Protein AF-A0A172XQX4-F1 (afdb_monomer_lite)

Radius of gyration: 22.86 Å; chains: 1; bounding box: 53×26×92 Å

Sequence (221 aa):
MKKFLIIILFFLSQIFHTQKCNCENHPELKKIISCKPQIFKNNAKVFWQYNCNSSWLIFQNKHSKKKLFSLEKDLISLTNRLGYSNIEEYKHSFLVEYRVISGCCQSPEYILHNKNNGNVIKKLGTILYKGQANHKIPFILTLKSLTCIFYTDLNTNKINYFYLKKGMLEKIMLQNNYLSTDNIFDKIEMQNNIIVLYYETFNKKKHRQRKTIKIDLKKIH

pLDDT: mean 86.95, std 14.02, range [40.0, 98.0]

Foldseek 3Di:
DPVVVVVVVVVVPPPPVPAQADEPVCPVLCVVADQDWDADPLRWTWGWGDYQFKIFIWIDDPPDIDTLDMDTNVCSSCVLQAAWHDWADAQFWIKTWHHPDGPDDFATWIWIAGNVYRHTPDGQAGFDDWDDPPDPFTWTWHDPDLFWIWIAGNHVRDIDIDGDDPCPLVQLCVQVVNPDSVPAFPDWDDDPQKIWGWGWDADPVRDIDIDIDIDRNVVVD

Secondary structure (DSSP, 8-state):
--SSHHHHHHHGGG------B--TT-TTHHHH---PPEEPTTS-EEEEEEETTEEEEEEE-SS-EEEEEEEEGGGGGGTTTSEEEEEEE-SSEEEEEEESSTTSSPPPEEEEEETTT--EEEEEEEEEEE--TTSSS-EEEEEEETTEEEEEETTT--EEEEEPPTTHHHHHHHHHT-SSGGGSEEEEEEETTEEEEEEEEE-TT--EEEEEEEEEGGGG-

Organism: NCBI:txid1685010

Structure (mmCIF, N/CA/C/O backbone):
data_AF-A0A172XQX4-F1
#
_entry.id   AF-A0A172XQX4-F1
#
loop_
_atom_site.group_PDB
_atom_site.id
_atom_site.type_symbol
_atom_site.label_atom_id
_atom_site.label_alt_id
_atom_site.label_comp_id
_atom_site.label_asym_id
_atom_site.label_entity_id
_atom_site.label_seq_id
_atom_site.pdbx_PDB_ins_code
_atom_site.Cartn_x
_atom_site.Cartn_y
_atom_site.Cartn_z
_atom_site.occupancy
_atom_site.B_iso_or_equiv
_atom_site.auth_seq_id
_atom_site.auth_comp_id
_atom_site.auth_asym_id
_atom_site.auth_atom_id
_atom_site.pdbx_PDB_model_num
ATOM 1 N N . MET A 1 1 ? 22.727 6.278 -58.126 1.00 48.41 1 MET A N 1
ATOM 2 C CA . MET A 1 1 ? 22.748 6.726 -56.710 1.00 48.41 1 MET A CA 1
ATOM 3 C C . MET A 1 1 ? 21.412 6.528 -55.958 1.00 48.41 1 MET A C 1
ATOM 5 O O . MET A 1 1 ? 21.145 7.251 -55.014 1.00 48.41 1 MET A O 1
ATOM 9 N N . LYS A 1 2 ? 20.575 5.529 -56.304 1.00 49.06 2 LYS A N 1
ATOM 10 C CA . LYS A 1 2 ? 19.308 5.235 -55.583 1.00 49.06 2 LYS A CA 1
ATOM 11 C C . LYS A 1 2 ? 19.353 3.982 -54.694 1.00 49.06 2 LYS A C 1
ATOM 13 O O . LYS A 1 2 ? 18.502 3.825 -53.831 1.00 49.06 2 LYS A O 1
ATOM 18 N N . LYS A 1 3 ? 20.354 3.107 -54.865 1.00 51.16 3 LYS A N 1
ATOM 19 C CA . LYS A 1 3 ? 20.472 1.847 -54.103 1.00 51.16 3 LYS A CA 1
ATOM 20 C C . LYS A 1 3 ? 21.218 1.977 -52.764 1.00 51.16 3 LYS A C 1
ATOM 22 O O . LYS A 1 3 ? 21.086 1.098 -51.927 1.00 51.16 3 LYS A O 1
ATOM 27 N N . PHE A 1 4 ? 21.931 3.082 -52.526 1.00 51.09 4 PHE A N 1
ATOM 28 C CA . PHE A 1 4 ? 22.665 3.309 -51.270 1.00 51.09 4 PHE A CA 1
ATOM 29 C C . PHE A 1 4 ? 21.802 3.879 -50.130 1.00 51.09 4 PHE A C 1
ATOM 31 O O . PHE A 1 4 ? 22.177 3.768 -48.968 1.00 51.09 4 PHE A O 1
ATOM 38 N N . LEU A 1 5 ? 20.623 4.436 -50.435 1.00 50.09 5 LEU A N 1
ATOM 39 C CA . LEU A 1 5 ? 19.751 5.053 -49.426 1.00 50.09 5 LEU A CA 1
ATOM 40 C C . LEU A 1 5 ? 18.903 4.033 -48.640 1.00 50.09 5 LEU A C 1
ATOM 42 O O . LEU A 1 5 ? 18.439 4.331 -47.545 1.00 50.09 5 LEU A O 1
ATOM 46 N N . ILE A 1 6 ? 18.728 2.818 -49.170 1.00 53.03 6 ILE A N 1
ATOM 47 C CA . ILE A 1 6 ? 17.891 1.774 -48.550 1.00 53.03 6 ILE A CA 1
ATOM 48 C C . ILE A 1 6 ? 18.653 1.023 -47.442 1.00 53.03 6 ILE A C 1
ATOM 50 O O . ILE A 1 6 ? 18.046 0.555 -46.483 1.00 53.03 6 ILE A O 1
ATOM 54 N N . ILE A 1 7 ? 19.988 0.973 -47.510 1.00 51.78 7 ILE A N 1
ATOM 55 C CA . ILE A 1 7 ? 20.818 0.255 -46.527 1.00 51.78 7 ILE A CA 1
ATOM 56 C C . ILE A 1 7 ? 20.967 1.061 -45.223 1.00 51.78 7 ILE A C 1
ATOM 58 O O . ILE A 1 7 ? 20.992 0.485 -44.138 1.00 51.78 7 ILE A O 1
ATOM 62 N N . ILE A 1 8 ? 20.966 2.396 -45.300 1.00 52.28 8 ILE A N 1
ATOM 63 C CA . ILE A 1 8 ? 21.072 3.269 -44.116 1.00 52.28 8 ILE A CA 1
ATOM 64 C C . ILE A 1 8 ? 19.761 3.286 -43.308 1.00 52.28 8 ILE A C 1
ATOM 66 O O . ILE A 1 8 ? 19.797 3.376 -42.082 1.00 52.28 8 ILE A O 1
ATOM 70 N N . LEU A 1 9 ? 18.601 3.103 -43.953 1.00 48.00 9 LEU A N 1
ATOM 71 C CA . LEU A 1 9 ? 17.314 3.043 -43.247 1.00 48.00 9 LEU A CA 1
ATOM 72 C C . LEU A 1 9 ? 17.106 1.738 -42.455 1.00 48.00 9 LEU A C 1
ATOM 74 O O . LEU A 1 9 ? 16.332 1.727 -41.500 1.00 48.00 9 LEU A O 1
ATOM 78 N N . PHE A 1 10 ? 17.808 0.652 -42.801 1.00 45.34 10 PHE A N 1
ATOM 79 C CA . PHE A 1 10 ? 17.686 -0.623 -42.082 1.00 45.34 10 PHE A CA 1
ATOM 80 C C . PHE A 1 10 ? 18.425 -0.631 -40.734 1.00 45.34 10 PHE A C 1
ATOM 82 O O . PHE A 1 10 ? 17.973 -1.294 -39.800 1.00 45.34 10 PHE A O 1
ATOM 89 N N . PHE A 1 11 ? 19.485 0.171 -40.577 1.00 45.31 11 PHE A N 1
ATOM 90 C CA . PHE A 1 11 ? 20.231 0.275 -39.313 1.00 45.31 11 PHE A CA 1
ATOM 91 C C . PHE A 1 11 ? 19.574 1.182 -38.261 1.00 45.31 11 PHE A C 1
ATOM 93 O O . PHE A 1 11 ? 19.865 1.058 -37.074 1.00 45.31 11 PHE A O 1
ATOM 100 N N . LEU A 1 12 ? 18.633 2.045 -38.655 1.00 43.84 12 LEU A N 1
ATOM 101 C CA . LEU A 1 12 ? 17.889 2.911 -37.728 1.00 43.84 12 LEU A CA 1
ATOM 102 C C . LEU A 1 12 ? 16.690 2.214 -37.056 1.00 43.84 12 LEU A C 1
ATOM 104 O O . LEU A 1 12 ? 16.044 2.801 -36.190 1.00 43.84 12 LEU A O 1
ATOM 108 N N . SER A 1 13 ? 16.405 0.954 -37.400 1.00 40.00 13 SER A N 1
ATOM 109 C CA . SER A 1 13 ? 15.238 0.216 -36.892 1.00 40.00 13 SER A CA 1
ATOM 110 C C . SER A 1 13 ? 15.455 -0.528 -35.564 1.00 40.00 13 SER A C 1
ATOM 112 O O . SER A 1 13 ? 14.521 -1.149 -35.059 1.00 40.00 13 SER A O 1
ATOM 114 N N . GLN A 1 14 ? 16.642 -0.447 -34.946 1.00 42.78 14 GLN A N 1
ATOM 115 C CA . GLN A 1 14 ? 16.944 -1.174 -33.703 1.00 42.78 14 GLN A CA 1
ATOM 116 C C . GLN A 1 14 ? 17.411 -0.305 -32.532 1.00 42.78 14 GLN A C 1
ATOM 118 O O . GLN A 1 14 ? 18.176 -0.765 -31.687 1.00 42.78 14 GLN A O 1
ATOM 123 N N . ILE A 1 15 ? 16.834 0.886 -32.345 1.00 42.31 15 ILE A N 1
ATOM 124 C CA . ILE A 1 15 ? 16.733 1.425 -30.975 1.00 42.31 15 ILE A CA 1
ATOM 125 C C . ILE A 1 15 ? 15.578 0.702 -30.267 1.00 42.31 15 ILE A C 1
ATOM 127 O O . ILE A 1 15 ? 14.613 1.294 -29.783 1.00 42.31 15 ILE A O 1
ATOM 131 N N . PHE A 1 16 ? 15.683 -0.626 -30.178 1.00 42.72 16 PHE A N 1
ATOM 132 C CA . PHE A 1 16 ? 15.122 -1.308 -29.032 1.00 42.72 16 PHE A CA 1
ATOM 133 C C . PHE A 1 16 ? 15.895 -0.741 -27.849 1.00 42.72 16 PHE A C 1
ATOM 135 O O . PHE A 1 16 ? 17.084 -0.998 -27.684 1.00 42.72 16 PHE A O 1
ATOM 142 N N . HIS A 1 17 ? 15.247 0.109 -27.055 1.00 48.00 17 HIS A N 1
ATOM 143 C CA . HIS A 1 17 ? 15.746 0.451 -25.732 1.00 48.00 17 HIS A CA 1
ATOM 144 C C . HIS A 1 17 ? 15.771 -0.834 -24.902 1.00 48.00 17 HIS A C 1
ATOM 146 O O . HIS A 1 17 ? 14.839 -1.126 -24.149 1.00 48.00 17 HIS A O 1
ATOM 152 N N . THR A 1 18 ? 16.830 -1.624 -25.079 1.00 58.53 18 THR A N 1
ATOM 153 C CA . THR A 1 18 ? 17.091 -2.820 -24.298 1.00 58.53 18 THR A CA 1
ATOM 154 C C . THR A 1 18 ? 17.164 -2.376 -22.856 1.00 58.53 18 THR A C 1
ATOM 156 O O . THR A 1 18 ? 17.880 -1.439 -22.485 1.00 58.53 18 THR A O 1
ATOM 159 N N . GLN A 1 19 ? 16.319 -2.983 -22.041 1.00 68.88 19 GLN A N 1
ATOM 160 C CA . GLN A 1 19 ? 16.263 -2.648 -20.639 1.00 68.88 19 GLN A CA 1
ATOM 161 C C . GLN A 1 19 ? 17.595 -3.041 -20.001 1.00 68.88 19 GLN A C 1
ATOM 163 O O . GLN A 1 19 ? 18.078 -4.147 -20.230 1.00 68.88 19 GLN A O 1
ATOM 168 N N . LYS A 1 20 ? 18.215 -2.128 -19.242 1.00 81.19 20 LYS A N 1
ATOM 169 C CA . LYS A 1 20 ? 19.456 -2.433 -18.521 1.00 81.19 20 LYS A CA 1
ATOM 170 C C . LYS A 1 20 ? 19.108 -3.430 -17.416 1.00 81.19 20 LYS A C 1
ATOM 172 O O . LYS A 1 20 ? 18.482 -3.049 -16.432 1.00 81.19 20 LYS A O 1
ATOM 177 N N . CYS A 1 21 ? 19.419 -4.696 -17.666 1.00 88.69 21 CYS A N 1
ATOM 178 C CA . CYS A 1 21 ? 18.977 -5.842 -16.879 1.00 88.69 21 CYS A CA 1
ATOM 179 C C . CYS A 1 21 ? 20.069 -6.899 -16.831 1.00 88.69 21 CYS A C 1
ATOM 181 O O . CYS A 1 21 ? 19.939 -7.983 -17.401 1.00 88.69 21 CYS A O 1
ATOM 183 N N . ASN A 1 22 ? 21.192 -6.547 -16.215 1.00 86.69 22 ASN A N 1
ATOM 184 C CA . ASN A 1 22 ? 22.288 -7.484 -16.044 1.00 86.69 22 ASN A CA 1
ATOM 185 C C . ASN A 1 22 ? 23.211 -7.033 -14.913 1.00 86.69 22 ASN A C 1
ATOM 187 O O . ASN A 1 22 ? 23.506 -5.848 -14.767 1.00 86.69 22 ASN A O 1
ATOM 191 N N . CYS A 1 23 ? 23.711 -8.003 -14.164 1.00 86.06 23 CYS A N 1
ATOM 192 C CA . CYS A 1 23 ? 24.928 -7.871 -13.385 1.00 86.06 23 CYS A CA 1
ATOM 193 C C . CYS A 1 23 ? 25.631 -9.224 -13.456 1.00 86.06 23 CYS A C 1
ATOM 195 O O . CYS A 1 23 ? 25.112 -10.214 -12.945 1.00 86.06 23 CYS A O 1
ATOM 197 N N . GLU A 1 24 ? 26.763 -9.278 -14.151 1.00 86.88 24 GLU A N 1
ATOM 198 C CA . GLU A 1 24 ? 27.473 -10.536 -14.420 1.00 86.88 24 GLU A CA 1
ATOM 199 C C . GLU A 1 24 ? 28.017 -11.161 -13.137 1.00 86.88 24 GLU A C 1
ATOM 201 O O . GLU A 1 24 ? 27.918 -12.370 -12.958 1.00 86.88 24 GLU A O 1
ATOM 206 N N . ASN A 1 25 ? 28.461 -10.319 -12.203 1.00 86.50 25 ASN A N 1
ATOM 207 C CA . ASN A 1 25 ? 28.968 -10.738 -10.897 1.00 86.50 25 ASN A CA 1
ATOM 208 C C . ASN A 1 25 ? 27.875 -11.284 -9.958 1.00 86.50 25 ASN A C 1
ATOM 210 O O . ASN A 1 25 ? 28.206 -11.864 -8.931 1.00 86.50 25 ASN A O 1
ATOM 214 N N . HIS A 1 26 ? 26.592 -11.089 -10.291 1.00 85.69 26 HIS A N 1
ATOM 215 C CA . HIS A 1 26 ? 25.443 -11.452 -9.453 1.00 85.69 26 HIS A CA 1
ATOM 216 C C . HIS A 1 26 ? 24.335 -12.144 -10.276 1.00 85.69 26 HIS A C 1
ATOM 218 O O . HIS A 1 26 ? 23.239 -11.590 -10.468 1.00 85.69 26 HIS A O 1
ATOM 224 N N . PRO A 1 27 ? 24.596 -13.349 -10.822 1.00 87.25 27 PRO A N 1
ATOM 225 C CA . PRO A 1 27 ? 23.653 -14.066 -11.682 1.00 87.25 27 PRO A CA 1
ATOM 226 C C . PRO A 1 27 ? 22.340 -14.440 -10.973 1.00 87.25 27 PRO A C 1
ATOM 228 O O . PRO A 1 27 ? 21.302 -14.571 -11.626 1.00 87.25 27 PRO A O 1
ATOM 231 N N . GLU A 1 28 ? 22.346 -14.569 -9.646 1.00 89.06 28 GLU A N 1
ATOM 232 C CA . GLU A 1 28 ? 21.177 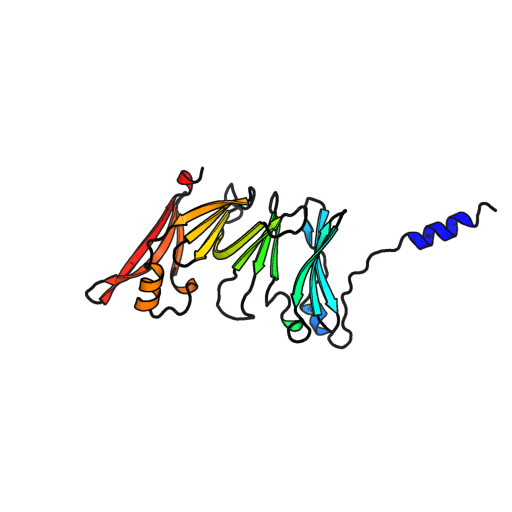-14.829 -8.804 1.00 89.06 28 GLU A CA 1
ATOM 233 C C . GLU A 1 28 ? 20.096 -13.749 -8.924 1.00 89.06 28 GLU A C 1
ATOM 235 O O . GLU A 1 28 ? 18.907 -14.062 -8.832 1.00 89.06 28 GLU A O 1
ATOM 240 N N . LEU A 1 29 ? 20.474 -12.499 -9.225 1.00 90.88 29 LEU A N 1
ATOM 241 C CA . LEU A 1 29 ? 19.519 -11.400 -9.386 1.00 90.88 29 LEU A CA 1
ATOM 242 C C . LEU A 1 29 ? 18.540 -11.648 -10.535 1.00 90.88 29 LEU A C 1
ATOM 244 O O . LEU A 1 29 ? 17.392 -11.222 -10.444 1.00 90.88 29 LEU A O 1
ATOM 248 N N . LYS A 1 30 ? 18.935 -12.406 -11.569 1.00 89.50 30 LYS A N 1
ATOM 249 C CA . LYS A 1 30 ? 18.042 -12.788 -12.681 1.00 89.50 30 LYS A CA 1
ATOM 250 C C . LYS A 1 30 ? 16.850 -13.628 -12.214 1.00 89.50 30 LYS A C 1
ATOM 252 O O . LYS A 1 30 ? 15.798 -13.592 -12.843 1.00 89.50 30 LYS A O 1
ATOM 257 N N . LYS A 1 31 ? 17.005 -14.380 -11.117 1.00 87.31 31 LYS A N 1
ATOM 258 C CA . LYS A 1 31 ? 15.935 -15.206 -10.535 1.00 87.31 31 LYS A CA 1
ATOM 259 C C . LYS A 1 31 ? 14.975 -14.386 -9.665 1.00 87.31 31 LYS A C 1
ATOM 261 O O . LYS A 1 31 ? 13.835 -14.793 -9.478 1.00 87.31 31 LYS A O 1
ATOM 266 N N . ILE A 1 32 ? 15.431 -13.246 -9.142 1.00 88.25 32 ILE A N 1
ATOM 267 C CA . ILE A 1 32 ? 14.685 -12.393 -8.200 1.00 88.25 32 ILE A CA 1
ATOM 268 C C . ILE A 1 32 ? 13.998 -11.228 -8.931 1.00 88.25 32 ILE A C 1
ATOM 270 O O . ILE A 1 32 ? 12.868 -10.849 -8.611 1.00 88.25 32 ILE A O 1
ATOM 274 N N . ILE A 1 33 ? 14.680 -10.651 -9.923 1.00 90.94 33 ILE A N 1
ATOM 275 C CA . ILE A 1 33 ? 14.273 -9.430 -10.618 1.00 90.94 33 ILE A CA 1
ATOM 276 C C . ILE A 1 33 ? 13.877 -9.769 -12.049 1.00 90.94 33 ILE A C 1
ATOM 278 O O . ILE A 1 33 ? 14.705 -9.833 -12.958 1.00 90.94 33 ILE A O 1
ATOM 282 N N . SER A 1 34 ? 12.574 -9.936 -12.265 1.00 89.81 34 SER A N 1
ATOM 283 C CA . SER A 1 34 ? 12.037 -10.020 -13.618 1.00 89.81 34 SER A CA 1
ATOM 284 C C . SER A 1 34 ? 12.036 -8.641 -14.272 1.00 89.81 34 SER A C 1
ATOM 286 O O . SER A 1 34 ? 11.307 -7.740 -13.858 1.00 89.81 34 SER A O 1
ATOM 288 N N . CYS A 1 35 ? 12.809 -8.500 -15.344 1.00 90.19 35 CYS A N 1
ATOM 289 C CA . CYS A 1 35 ? 12.740 -7.339 -16.227 1.00 90.19 35 CYS A CA 1
ATOM 290 C C . CYS A 1 35 ? 11.605 -7.422 -17.253 1.00 90.19 35 CYS A C 1
ATOM 292 O O . CYS A 1 35 ? 11.472 -6.558 -18.114 1.00 90.19 35 CYS A O 1
ATOM 294 N N . LYS A 1 36 ? 10.771 -8.467 -17.210 1.00 92.19 36 LYS A N 1
ATOM 295 C CA . LYS A 1 36 ? 9.652 -8.575 -18.143 1.00 92.19 36 LYS A CA 1
ATOM 296 C C . LYS A 1 36 ? 8.641 -7.460 -17.854 1.00 92.19 36 LYS A C 1
ATOM 298 O O . LYS A 1 36 ? 8.168 -7.360 -16.722 1.00 92.19 36 LYS A O 1
ATOM 303 N N . PRO A 1 37 ? 8.246 -6.661 -18.858 1.00 94.56 37 PRO A N 1
ATOM 304 C CA . PRO A 1 37 ? 7.248 -5.633 -18.633 1.00 94.56 37 PRO A CA 1
ATOM 305 C C . PRO A 1 37 ? 5.862 -6.194 -18.392 1.00 94.56 37 PRO A C 1
ATOM 307 O O . PRO A 1 37 ? 5.367 -7.004 -19.175 1.00 94.56 37 PRO A O 1
ATOM 310 N N . GLN A 1 38 ? 5.211 -5.674 -17.358 1.00 95.56 38 GLN A N 1
ATOM 311 C CA . GLN A 1 38 ? 3.767 -5.726 -17.234 1.00 95.56 38 GLN A CA 1
ATOM 312 C C . GLN A 1 38 ? 3.186 -4.619 -18.112 1.00 95.56 38 GLN A C 1
ATOM 314 O O . GLN A 1 38 ? 3.478 -3.438 -17.915 1.00 95.56 38 GLN A O 1
ATOM 319 N N . ILE A 1 39 ? 2.411 -5.011 -19.120 1.00 96.94 39 ILE A N 1
ATOM 320 C CA . ILE A 1 39 ? 1.788 -4.097 -20.078 1.00 96.94 39 ILE A CA 1
ATOM 321 C C . ILE A 1 39 ? 0.331 -3.907 -19.666 1.00 96.94 39 ILE A C 1
ATOM 323 O O . ILE A 1 39 ? -0.412 -4.876 -19.547 1.00 96.94 39 ILE A O 1
ATOM 327 N N . PHE A 1 40 ? -0.059 -2.658 -19.449 1.00 97.25 40 PHE A N 1
ATOM 328 C CA . PHE A 1 40 ? -1.423 -2.273 -19.115 1.00 97.25 40 PHE A CA 1
ATOM 329 C C . PHE A 1 40 ? -2.304 -2.141 -20.361 1.00 97.25 40 PHE A C 1
ATOM 331 O O . PHE A 1 40 ? -1.805 -1.954 -21.473 1.00 97.25 40 PHE A O 1
ATOM 338 N N . LYS A 1 41 ? -3.631 -2.131 -20.180 1.00 96.50 41 LYS A N 1
ATOM 339 C CA . LYS A 1 41 ? -4.613 -1.976 -21.274 1.00 96.50 41 LYS A CA 1
ATOM 340 C C . LYS A 1 41 ? -4.436 -0.692 -22.091 1.00 96.50 41 LYS A C 1
ATOM 342 O O . LYS A 1 41 ? -4.782 -0.662 -23.265 1.00 96.50 41 LYS A O 1
ATOM 347 N N . ASN A 1 42 ? -3.891 0.374 -21.498 1.00 95.50 42 ASN A N 1
ATOM 348 C CA . ASN A 1 42 ? -3.577 1.627 -22.203 1.00 95.50 42 ASN A CA 1
ATOM 349 C C . ASN A 1 42 ? -2.182 1.623 -22.868 1.00 95.50 42 ASN A C 1
ATOM 351 O O . ASN A 1 42 ? -1.694 2.678 -23.270 1.00 95.50 42 ASN A O 1
ATOM 355 N N . ASN A 1 43 ? -1.530 0.460 -22.974 1.00 96.94 43 ASN A N 1
ATOM 356 C CA . ASN A 1 43 ? -0.167 0.258 -23.478 1.00 96.94 43 ASN A CA 1
ATOM 357 C C . ASN A 1 43 ? 0.949 0.920 -22.655 1.00 96.94 43 ASN A C 1
ATOM 359 O O . ASN A 1 43 ? 2.115 0.867 -23.060 1.00 96.94 43 ASN A O 1
ATOM 363 N N . ALA A 1 44 ? 0.630 1.522 -21.505 1.00 97.50 44 ALA A N 1
ATOM 364 C CA . ALA A 1 44 ? 1.656 1.865 -20.534 1.00 97.50 44 ALA A CA 1
ATOM 365 C C . ALA A 1 44 ? 2.277 0.578 -19.972 1.00 97.50 44 ALA A C 1
ATOM 367 O O . ALA A 1 44 ? 1.662 -0.488 -19.972 1.00 97.50 44 ALA A O 1
ATOM 368 N N . LYS A 1 45 ? 3.525 0.668 -19.530 1.00 97.06 45 LYS A N 1
ATOM 369 C CA . LYS A 1 45 ? 4.315 -0.468 -19.071 1.00 97.06 45 LYS A CA 1
ATOM 370 C C . LYS A 1 45 ? 4.924 -0.150 -17.725 1.00 97.06 45 LYS A C 1
ATOM 372 O O . LYS A 1 45 ? 5.409 0.964 -17.519 1.00 97.06 45 LYS A O 1
ATOM 377 N N . VAL A 1 46 ? 4.955 -1.149 -16.855 1.00 97.31 46 VAL A N 1
ATOM 378 C CA . VAL A 1 46 ? 5.744 -1.106 -15.630 1.00 97.31 46 VAL A CA 1
ATOM 379 C C . VAL A 1 46 ? 6.705 -2.284 -15.609 1.00 97.31 46 VAL A C 1
ATOM 381 O O . VAL A 1 46 ? 6.322 -3.409 -15.926 1.00 97.31 46 VAL A O 1
ATOM 384 N N . PHE A 1 47 ? 7.975 -2.017 -15.322 1.00 95.81 47 PHE A N 1
ATOM 385 C CA . PHE A 1 47 ? 9.024 -3.034 -15.333 1.00 95.81 47 PHE A CA 1
ATOM 386 C C . PHE A 1 47 ? 10.192 -2.648 -14.440 1.00 95.81 47 PHE A C 1
ATOM 388 O O . PHE A 1 47 ? 10.497 -1.466 -14.265 1.00 95.81 47 PHE A O 1
ATOM 395 N N . TRP A 1 48 ? 10.861 -3.662 -13.907 1.00 95.44 48 TRP A N 1
ATOM 396 C CA . TRP A 1 48 ? 12.128 -3.486 -13.219 1.00 95.44 48 TRP A CA 1
ATOM 397 C C . TRP A 1 48 ? 13.288 -3.393 -14.205 1.00 95.44 48 TRP A C 1
ATOM 399 O O . TRP A 1 48 ? 13.274 -3.983 -15.282 1.00 95.44 48 TRP A O 1
ATOM 409 N N . GLN A 1 49 ? 14.308 -2.651 -13.802 1.00 95.00 49 GLN A N 1
ATOM 410 C CA . GLN A 1 49 ? 15.642 -2.646 -14.384 1.00 95.00 49 GLN A CA 1
ATOM 411 C C . GLN A 1 49 ? 16.660 -2.772 -13.260 1.00 95.00 49 GLN A C 1
ATOM 413 O O . GLN A 1 49 ? 16.358 -2.423 -12.116 1.00 95.00 49 GLN A O 1
ATOM 418 N N . TYR A 1 50 ? 17.856 -3.260 -13.575 1.00 94.69 50 TYR A N 1
ATOM 419 C CA . TYR A 1 50 ? 18.926 -3.352 -12.593 1.00 94.69 50 TYR A CA 1
ATOM 420 C C . TYR A 1 50 ? 20.318 -3.425 -13.229 1.00 94.69 50 TYR A C 1
ATOM 422 O O . TYR A 1 50 ? 20.499 -3.862 -14.370 1.00 94.69 50 TYR A O 1
ATOM 430 N N . ASN A 1 51 ? 21.306 -2.998 -12.449 1.00 93.50 51 ASN A N 1
ATOM 431 C CA . ASN A 1 51 ? 22.734 -3.185 -12.694 1.00 93.50 51 ASN A CA 1
ATOM 432 C C . ASN A 1 51 ? 23.412 -3.686 -11.406 1.00 93.50 51 ASN A C 1
ATOM 434 O O . ASN A 1 51 ? 22.728 -4.044 -10.455 1.00 93.50 51 ASN A O 1
ATOM 438 N N . CYS A 1 52 ? 24.744 -3.694 -11.336 1.00 90.75 52 CYS A N 1
ATOM 439 C CA . CYS A 1 52 ? 25.453 -4.151 -10.133 1.00 90.75 52 CYS A CA 1
ATOM 440 C C . CYS A 1 52 ? 25.354 -3.213 -8.916 1.00 90.75 52 CYS A C 1
ATOM 442 O O . CYS A 1 52 ? 25.806 -3.578 -7.837 1.00 90.75 52 CYS A O 1
ATOM 444 N N . ASN A 1 53 ? 24.780 -2.016 -9.076 1.00 91.94 53 ASN A N 1
ATOM 445 C CA . ASN A 1 53 ? 24.732 -0.996 -8.028 1.00 91.94 53 ASN A CA 1
ATOM 446 C C . ASN A 1 53 ? 23.312 -0.666 -7.566 1.00 91.94 53 ASN A C 1
ATOM 448 O O . ASN A 1 53 ? 23.157 0.036 -6.576 1.00 91.94 53 ASN A O 1
ATOM 452 N N . SER A 1 54 ? 22.275 -1.066 -8.300 1.00 94.50 54 SER A N 1
ATOM 453 C CA . SER A 1 54 ? 20.894 -0.729 -7.953 1.00 94.50 54 SER A CA 1
ATOM 454 C C . SER A 1 54 ? 19.887 -1.497 -8.798 1.00 94.50 54 SER A C 1
ATOM 456 O O . SER A 1 54 ? 20.185 -1.934 -9.915 1.00 94.50 54 SER A O 1
ATOM 458 N N . SER A 1 55 ? 18.664 -1.576 -8.287 1.00 95.81 55 SER A N 1
ATOM 459 C CA . SER A 1 55 ? 17.468 -1.897 -9.058 1.00 95.81 55 SER A CA 1
ATOM 460 C C . SER A 1 55 ? 16.489 -0.732 -9.010 1.00 95.81 55 SER A C 1
ATOM 462 O O . SER A 1 55 ? 16.450 0.046 -8.054 1.00 95.81 55 SER A O 1
ATOM 464 N N . TRP A 1 56 ? 15.684 -0.569 -10.054 1.00 96.50 56 TRP A N 1
ATOM 465 C CA . TRP A 1 56 ? 14.667 0.473 -10.089 1.00 96.50 56 TRP A CA 1
ATOM 466 C C . TRP A 1 56 ? 13.447 0.079 -10.912 1.00 96.50 56 TRP A C 1
ATOM 468 O O . TRP A 1 56 ? 13.548 -0.560 -11.959 1.00 96.50 56 TRP A O 1
ATOM 478 N N . LEU A 1 57 ? 12.279 0.487 -10.422 1.00 97.25 57 LEU A N 1
ATOM 479 C CA . LEU A 1 57 ? 10.994 0.263 -11.064 1.00 97.25 57 LEU A CA 1
ATOM 480 C C . LEU A 1 57 ? 10.679 1.448 -11.972 1.00 97.25 57 LEU A C 1
ATOM 482 O O . LEU A 1 57 ? 10.703 2.603 -11.537 1.00 97.25 57 LEU A O 1
ATOM 486 N N . ILE A 1 58 ? 10.358 1.168 -13.229 1.00 97.19 58 ILE A N 1
ATOM 487 C CA . ILE A 1 58 ? 10.040 2.175 -14.237 1.00 97.19 58 ILE A CA 1
ATOM 488 C C . ILE A 1 58 ? 8.580 2.078 -14.641 1.00 97.19 58 ILE A C 1
ATOM 490 O O . ILE A 1 58 ? 8.109 1.003 -14.988 1.00 97.19 58 ILE A O 1
ATOM 494 N N . PHE A 1 59 ? 7.912 3.227 -14.697 1.00 98.00 59 PHE A N 1
ATOM 495 C CA . PHE A 1 59 ? 6.712 3.440 -15.495 1.00 98.00 59 PHE A CA 1
ATOM 496 C C . PHE A 1 59 ? 7.095 4.043 -16.847 1.00 98.00 59 PHE A C 1
ATOM 498 O O . PHE A 1 59 ? 7.889 4.982 -16.912 1.00 98.00 59 PHE A O 1
ATOM 505 N N . GLN A 1 60 ? 6.512 3.544 -17.929 1.00 97.00 60 GLN A N 1
ATOM 506 C CA . GLN A 1 60 ? 6.724 4.084 -19.264 1.00 97.00 60 GLN A CA 1
ATOM 507 C C . GLN A 1 60 ? 5.425 4.081 -20.062 1.00 97.00 60 GLN A C 1
ATOM 509 O O . GLN A 1 60 ? 4.726 3.076 -20.124 1.00 97.00 60 GLN A O 1
ATOM 514 N N . ASN A 1 61 ? 5.131 5.187 -20.733 1.00 95.94 61 ASN A N 1
ATOM 515 C CA . ASN A 1 61 ? 4.089 5.277 -21.752 1.00 95.94 61 ASN A CA 1
ATOM 516 C C . ASN A 1 61 ? 4.703 5.814 -23.063 1.00 95.94 61 ASN A C 1
ATOM 518 O O . ASN A 1 61 ? 5.925 5.874 -23.205 1.00 95.94 61 ASN A O 1
ATOM 522 N N . LYS A 1 62 ? 3.865 6.204 -24.031 1.00 93.38 62 LYS A N 1
ATOM 523 C CA . LYS A 1 62 ? 4.328 6.764 -25.313 1.00 93.38 62 LYS A CA 1
ATOM 524 C C . LYS A 1 62 ? 5.063 8.108 -25.184 1.00 93.38 62 LYS A C 1
ATOM 526 O O . LYS A 1 62 ? 5.869 8.426 -26.045 1.00 93.38 62 LYS A O 1
ATOM 531 N N . HIS A 1 63 ? 4.783 8.884 -24.139 1.00 92.75 63 HIS A N 1
ATOM 532 C CA . HIS A 1 63 ? 5.240 10.272 -23.994 1.00 92.75 63 HIS A CA 1
ATOM 533 C C . HIS A 1 63 ? 6.314 10.459 -22.917 1.00 92.75 63 HIS A C 1
ATOM 535 O O . HIS A 1 63 ? 6.985 11.482 -22.880 1.00 92.75 63 HIS A O 1
ATOM 541 N N . SER A 1 64 ? 6.445 9.511 -21.993 1.00 92.12 64 SER A N 1
ATOM 542 C CA . SER A 1 64 ? 7.211 9.683 -20.766 1.00 92.12 64 SER A CA 1
ATOM 543 C C . SER A 1 64 ? 7.722 8.355 -20.224 1.00 92.12 64 SER A C 1
ATOM 545 O O . SER A 1 64 ? 7.095 7.300 -20.367 1.00 92.12 64 SER A O 1
ATOM 547 N N . LYS A 1 65 ? 8.868 8.435 -19.553 1.00 95.06 65 LYS A N 1
ATOM 548 C CA . LYS A 1 65 ? 9.487 7.353 -18.797 1.00 95.06 65 LYS A CA 1
ATOM 549 C C . LYS A 1 65 ? 9.869 7.900 -17.427 1.00 95.06 65 LYS A C 1
ATOM 551 O O . LYS A 1 65 ? 10.532 8.929 -17.341 1.00 95.06 65 LYS A O 1
ATOM 556 N N . LYS A 1 66 ? 9.440 7.231 -16.361 1.00 95.62 66 LYS A N 1
ATOM 557 C CA . LYS A 1 66 ? 9.582 7.703 -14.984 1.00 95.62 66 LYS A CA 1
ATOM 558 C C . LYS A 1 66 ? 10.059 6.583 -14.073 1.00 95.62 66 LYS A C 1
ATOM 560 O O . LYS A 1 66 ? 9.495 5.493 -14.083 1.00 95.62 66 LYS A O 1
ATOM 565 N N . LYS A 1 67 ? 11.055 6.873 -13.236 1.00 96.88 67 LYS A N 1
ATOM 566 C CA . LYS A 1 67 ? 11.436 6.007 -12.117 1.00 96.88 67 LYS A CA 1
ATOM 567 C C . LYS A 1 67 ? 10.400 6.154 -10.999 1.00 96.88 67 LYS A C 1
ATOM 569 O O . LYS A 1 67 ? 10.204 7.255 -10.493 1.00 96.88 67 LYS A O 1
ATOM 574 N N . LEU A 1 68 ? 9.726 5.064 -10.647 1.00 96.81 68 LEU A N 1
ATOM 575 C CA . LEU A 1 68 ? 8.754 5.028 -9.552 1.00 96.81 68 LEU A CA 1
ATOM 576 C C . LEU A 1 68 ? 9.427 4.765 -8.206 1.00 96.81 68 LEU A C 1
ATOM 578 O O . LEU A 1 68 ? 9.036 5.344 -7.198 1.00 96.81 68 LEU A O 1
ATOM 582 N N . PHE A 1 69 ? 10.430 3.889 -8.203 1.00 96.56 69 PHE A N 1
ATOM 583 C CA . PHE A 1 69 ? 11.097 3.414 -6.998 1.00 96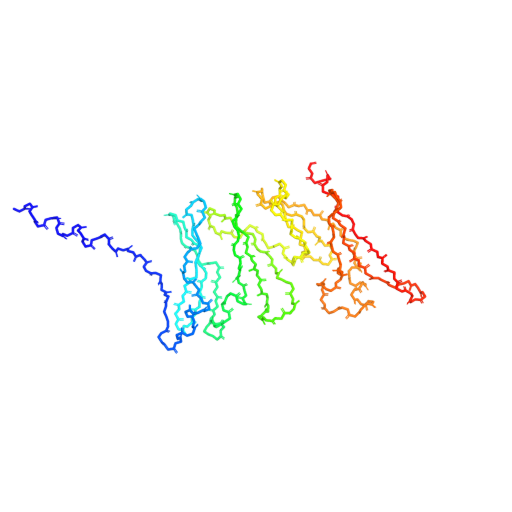.56 69 PHE A CA 1
ATOM 584 C C . PHE A 1 69 ? 12.495 2.882 -7.336 1.00 96.56 69 PHE A C 1
ATOM 586 O O . PHE A 1 69 ? 12.750 2.520 -8.486 1.00 96.56 69 PHE A O 1
ATOM 593 N N . SER A 1 70 ? 13.399 2.838 -6.358 1.00 96.31 70 SER A N 1
ATOM 594 C CA . SER A 1 70 ? 14.719 2.219 -6.506 1.00 96.31 70 SER A CA 1
ATOM 595 C C . SER A 1 70 ? 15.249 1.667 -5.193 1.00 96.31 70 SER A C 1
ATOM 597 O O . SER A 1 70 ? 14.987 2.245 -4.143 1.00 96.31 70 SER A O 1
ATOM 599 N N . LEU A 1 71 ? 16.033 0.595 -5.290 1.00 95.50 71 LEU A N 1
ATOM 600 C CA . LEU A 1 71 ? 16.864 0.059 -4.220 1.00 95.50 71 LEU A CA 1
ATOM 601 C C . LEU A 1 71 ? 18.330 0.201 -4.617 1.00 95.50 71 LEU A C 1
ATOM 603 O O . LEU A 1 71 ? 18.699 -0.037 -5.769 1.00 95.50 71 LEU A O 1
ATOM 607 N N . GLU A 1 72 ? 19.149 0.605 -3.657 1.00 94.56 72 GLU A N 1
ATOM 608 C CA . GLU A 1 72 ? 20.591 0.757 -3.831 1.00 94.56 72 GLU A CA 1
ATOM 609 C C . GLU A 1 72 ? 21.316 -0.590 -3.719 1.00 94.56 72 GLU A C 1
ATOM 611 O O . GLU A 1 72 ? 20.693 -1.638 -3.528 1.00 94.56 72 GLU A O 1
ATOM 616 N N . LYS A 1 73 ? 22.641 -0.556 -3.868 1.00 91.69 73 LYS A N 1
ATOM 617 C CA . LYS A 1 73 ? 23.507 -1.727 -4.033 1.00 91.69 73 LYS A CA 1
ATOM 618 C C . LYS A 1 73 ? 23.287 -2.771 -2.946 1.00 91.69 73 LYS A C 1
ATOM 620 O O . LYS A 1 73 ? 23.066 -3.935 -3.260 1.00 91.69 73 LYS A O 1
ATOM 625 N N . ASP A 1 74 ? 23.255 -2.335 -1.695 1.00 92.19 74 ASP A N 1
ATOM 626 C CA . ASP A 1 74 ? 23.178 -3.234 -0.541 1.00 92.19 74 ASP A CA 1
ATOM 627 C C . ASP A 1 74 ? 21.782 -3.855 -0.363 1.00 92.19 74 ASP A C 1
ATOM 629 O O . ASP A 1 74 ? 21.609 -4.829 0.365 1.00 92.19 74 ASP A O 1
ATOM 633 N N . LEU A 1 75 ? 20.773 -3.320 -1.060 1.00 93.50 75 LEU A N 1
ATOM 634 C CA . LEU A 1 75 ? 19.377 -3.752 -0.978 1.00 93.50 75 LEU A CA 1
ATOM 635 C C . LEU A 1 75 ? 18.867 -4.373 -2.282 1.00 93.50 75 LEU A C 1
ATOM 637 O O . LEU A 1 75 ? 17.712 -4.792 -2.352 1.00 93.50 75 LEU A O 1
ATOM 641 N N . ILE A 1 76 ? 19.697 -4.460 -3.323 1.00 93.31 76 ILE A N 1
ATOM 642 C CA . ILE A 1 76 ? 19.278 -4.922 -4.649 1.00 93.31 76 ILE A CA 1
ATOM 643 C C . ILE A 1 76 ? 18.711 -6.348 -4.623 1.00 93.31 76 ILE A C 1
ATOM 645 O O . ILE A 1 76 ? 17.702 -6.632 -5.273 1.00 93.31 76 ILE A O 1
ATOM 649 N N . SER A 1 77 ? 19.295 -7.229 -3.808 1.00 91.50 77 SER A N 1
ATOM 650 C CA . SER A 1 77 ? 18.843 -8.611 -3.605 1.00 91.50 77 SER A CA 1
ATOM 651 C C . SER A 1 77 ? 17.473 -8.702 -2.917 1.00 91.50 77 SER A C 1
ATOM 653 O O . SER A 1 77 ? 16.834 -9.754 -2.943 1.00 91.50 77 SER A O 1
ATOM 655 N N . LEU A 1 78 ? 16.988 -7.595 -2.342 1.00 92.56 78 LEU A N 1
ATOM 656 C CA . LEU A 1 78 ? 15.670 -7.472 -1.719 1.00 92.56 78 LEU A CA 1
ATOM 657 C C . LEU A 1 78 ? 14.608 -6.900 -2.667 1.00 92.56 78 LEU A C 1
ATOM 659 O O . LEU A 1 78 ? 13.479 -6.662 -2.244 1.00 92.56 78 LEU A O 1
ATOM 663 N N . THR A 1 79 ? 14.918 -6.695 -3.946 1.00 92.00 79 THR A N 1
ATOM 664 C CA . THR A 1 79 ? 13.922 -6.288 -4.951 1.00 92.00 79 THR A CA 1
ATOM 665 C C . THR A 1 79 ? 12.721 -7.239 -4.948 1.00 92.00 79 THR A C 1
ATOM 667 O O . THR A 1 79 ? 12.881 -8.448 -4.798 1.00 92.00 79 THR A O 1
ATOM 670 N N . ASN A 1 80 ? 11.506 -6.694 -5.081 1.00 87.25 80 ASN A N 1
ATOM 671 C CA . ASN A 1 80 ? 10.219 -7.391 -4.909 1.00 87.25 80 ASN A CA 1
ATOM 672 C C . ASN A 1 80 ? 9.921 -7.914 -3.487 1.00 87.25 80 ASN A C 1
ATOM 674 O O . ASN A 1 80 ? 8.793 -8.329 -3.227 1.00 87.25 80 ASN A O 1
ATOM 678 N N . ARG A 1 81 ? 10.881 -7.870 -2.555 1.00 89.75 81 ARG A N 1
ATOM 679 C CA . ARG A 1 81 ? 10.706 -8.237 -1.136 1.00 89.75 81 ARG A CA 1
ATOM 680 C C . ARG A 1 81 ? 10.671 -7.018 -0.213 1.00 89.75 81 ARG A C 1
ATOM 682 O O . ARG A 1 81 ? 10.043 -7.078 0.840 1.00 89.75 81 ARG A O 1
ATOM 689 N N . LEU A 1 82 ? 11.313 -5.928 -0.626 1.00 91.31 82 LEU A N 1
ATOM 690 C CA . LEU A 1 82 ? 11.373 -4.632 0.037 1.00 91.31 82 LEU A CA 1
ATOM 691 C C . LEU A 1 82 ? 10.892 -3.536 -0.920 1.00 91.31 82 LEU A C 1
ATOM 693 O O . LEU A 1 82 ? 11.258 -3.509 -2.096 1.00 91.31 82 LEU A O 1
ATOM 697 N N . GLY A 1 83 ? 10.095 -2.608 -0.401 1.00 93.31 83 GLY A N 1
ATOM 698 C CA . GLY A 1 83 ? 9.523 -1.516 -1.169 1.00 93.31 83 GLY A CA 1
ATOM 699 C C . GLY A 1 83 ? 8.451 -1.993 -2.142 1.00 93.31 83 GLY A C 1
ATOM 700 O O . GLY A 1 83 ? 7.535 -2.717 -1.759 1.00 93.31 83 GLY A O 1
ATOM 701 N N . TYR A 1 84 ? 8.531 -1.547 -3.395 1.00 95.25 84 TYR A N 1
ATOM 702 C CA . TYR A 1 84 ? 7.484 -1.791 -4.386 1.00 95.25 84 TYR A CA 1
ATOM 703 C C . TYR A 1 84 ? 7.459 -3.269 -4.797 1.00 95.25 84 TYR A C 1
ATOM 705 O O . TYR A 1 84 ? 8.473 -3.847 -5.180 1.00 95.25 84 TYR A O 1
ATOM 713 N N . SER A 1 85 ? 6.281 -3.872 -4.745 1.00 91.94 85 SER A N 1
ATOM 714 C CA . SER A 1 85 ? 6.000 -5.243 -5.175 1.00 91.94 85 SER A CA 1
ATOM 715 C C . SER A 1 85 ? 4.554 -5.321 -5.672 1.00 91.94 85 SER A C 1
ATOM 717 O O . SER A 1 85 ? 3.815 -4.361 -5.492 1.00 91.94 85 SER A O 1
ATOM 719 N N . ASN A 1 86 ? 4.162 -6.426 -6.313 1.00 92.06 86 ASN A N 1
ATOM 720 C CA . ASN A 1 86 ? 2.781 -6.737 -6.719 1.00 92.06 86 ASN A CA 1
ATOM 721 C C . ASN A 1 86 ? 1.995 -5.557 -7.320 1.00 92.06 86 ASN A C 1
ATOM 723 O O . ASN A 1 86 ? 1.372 -4.753 -6.624 1.00 92.06 86 ASN A O 1
ATOM 727 N N . ILE A 1 87 ? 2.006 -5.477 -8.648 1.00 95.44 87 ILE A N 1
ATOM 728 C CA . ILE A 1 87 ? 1.378 -4.389 -9.393 1.00 95.44 87 ILE A CA 1
ATOM 729 C C . ILE A 1 87 ? 0.086 -4.892 -10.015 1.00 95.44 87 ILE A C 1
ATOM 731 O O . ILE A 1 87 ? 0.087 -5.839 -10.800 1.00 95.44 87 ILE A O 1
ATOM 735 N N . GLU A 1 88 ? -1.016 -4.221 -9.712 1.00 95.50 88 GLU A N 1
ATOM 736 C CA . GLU A 1 88 ? -2.330 -4.598 -10.217 1.00 95.50 88 GLU A CA 1
ATOM 737 C C . GLU A 1 88 ? -2.991 -3.440 -10.958 1.00 95.50 88 GLU A C 1
ATOM 739 O O . GLU A 1 88 ? -3.056 -2.312 -10.468 1.00 95.50 88 GLU A O 1
ATOM 744 N N . GLU A 1 89 ? -3.468 -3.718 -12.168 1.00 95.75 89 GLU A N 1
ATOM 745 C CA . GLU A 1 89 ? -4.091 -2.718 -13.025 1.00 95.75 89 GLU A CA 1
ATOM 746 C C . GLU A 1 89 ? -5.579 -2.540 -12.699 1.00 95.75 89 GLU A C 1
ATOM 748 O O . GLU A 1 89 ? -6.333 -3.508 -12.640 1.00 95.75 89 GLU A O 1
ATOM 753 N N . TYR A 1 90 ? -6.019 -1.283 -12.628 1.00 94.81 90 TYR A N 1
ATOM 754 C CA . TYR A 1 90 ? -7.424 -0.888 -12.553 1.00 94.81 90 TYR A CA 1
ATOM 755 C C . TYR A 1 90 ? -7.800 0.069 -13.693 1.00 94.81 90 TYR A C 1
ATOM 757 O O . TYR A 1 90 ? -6.988 0.409 -14.565 1.00 94.81 90 TYR A O 1
ATOM 765 N N . LYS A 1 91 ? -9.068 0.503 -13.739 1.00 93.06 91 LYS A N 1
ATOM 766 C CA . LYS A 1 91 ? -9.611 1.288 -14.862 1.00 93.06 91 LYS A CA 1
ATOM 767 C C . LYS A 1 91 ? -8.773 2.536 -15.177 1.00 93.06 91 LYS A C 1
ATOM 769 O O . LYS A 1 91 ? -8.345 2.701 -16.322 1.00 93.06 91 LYS A O 1
ATOM 774 N N . HIS A 1 92 ? -8.489 3.365 -14.172 1.00 94.38 92 HIS A N 1
ATOM 775 C CA . HIS A 1 92 ? -7.760 4.637 -14.325 1.00 94.38 92 HIS A CA 1
ATOM 776 C C . HIS A 1 92 ? -6.410 4.679 -13.593 1.00 94.38 92 HIS A C 1
ATOM 778 O O . HIS A 1 92 ? -5.635 5.627 -13.741 1.00 94.38 92 HIS A O 1
ATOM 784 N N . SER A 1 93 ? -6.113 3.651 -12.811 1.00 96.94 93 SER A N 1
ATOM 785 C CA . SER A 1 93 ? -4.975 3.592 -11.903 1.00 96.94 93 SER A CA 1
ATOM 786 C C . SER A 1 93 ? -4.324 2.216 -11.942 1.00 96.94 93 SER A C 1
ATOM 788 O O . SER A 1 93 ? -4.815 1.289 -12.584 1.00 96.94 93 SER A O 1
ATOM 790 N N . PHE A 1 94 ? -3.183 2.096 -11.284 1.00 97.06 94 PHE A N 1
ATOM 791 C CA . PHE A 1 94 ? -2.657 0.812 -10.859 1.00 97.06 94 PHE A CA 1
ATOM 792 C C . PHE A 1 94 ? -2.283 0.910 -9.386 1.00 97.06 94 PHE A C 1
ATOM 794 O O . PHE A 1 94 ? -1.895 1.972 -8.889 1.00 97.06 94 PHE A O 1
ATOM 801 N N . LEU A 1 95 ? -2.454 -0.201 -8.692 1.00 97.00 95 LEU A N 1
ATOM 802 C CA . LEU A 1 95 ? -2.183 -0.339 -7.278 1.00 97.00 95 LEU A CA 1
ATOM 803 C C . LEU A 1 95 ? -0.849 -1.063 -7.107 1.00 97.00 95 LEU A C 1
ATOM 805 O O . LEU A 1 95 ? -0.582 -2.038 -7.808 1.00 97.00 95 LEU A O 1
ATOM 809 N N . VAL A 1 96 ? -0.019 -0.572 -6.193 1.00 96.88 96 VAL A N 1
ATOM 810 C CA . VAL A 1 96 ? 1.283 -1.158 -5.871 1.00 96.88 96 VAL A CA 1
ATOM 811 C C . VAL A 1 96 ? 1.313 -1.502 -4.388 1.00 96.88 96 VAL A C 1
ATOM 813 O O . VAL A 1 96 ? 1.010 -0.643 -3.554 1.00 96.88 96 VAL A O 1
ATOM 816 N N . GLU A 1 97 ? 1.693 -2.736 -4.058 1.00 95.12 97 GLU A N 1
ATOM 817 C CA . GLU A 1 97 ? 2.071 -3.095 -2.691 1.00 95.12 97 GLU A CA 1
ATOM 818 C C . GLU A 1 97 ? 3.426 -2.475 -2.339 1.00 95.12 97 GLU A C 1
ATOM 820 O O . GLU A 1 97 ? 4.398 -2.567 -3.091 1.00 95.12 97 GLU A O 1
ATOM 825 N N . TYR A 1 98 ? 3.507 -1.881 -1.156 1.00 94.19 98 TYR A N 1
ATOM 826 C CA . TYR A 1 98 ? 4.715 -1.322 -0.579 1.00 94.19 98 TYR A CA 1
ATOM 827 C C . TYR A 1 98 ? 5.067 -2.056 0.716 1.00 94.19 98 TYR A C 1
ATOM 829 O O . TYR A 1 98 ? 4.403 -1.911 1.744 1.00 94.19 98 TYR A O 1
ATOM 837 N N . ARG A 1 99 ? 6.132 -2.854 0.669 1.00 91.19 99 ARG A N 1
ATOM 838 C CA . ARG A 1 99 ? 6.660 -3.604 1.811 1.00 91.19 99 ARG A CA 1
ATOM 839 C C . ARG A 1 99 ? 7.667 -2.742 2.555 1.00 91.19 99 ARG A C 1
ATOM 841 O O . ARG A 1 99 ? 8.737 -2.449 2.031 1.00 91.19 99 ARG A O 1
ATOM 848 N N . VAL A 1 100 ? 7.326 -2.344 3.776 1.00 84.19 100 VAL A N 1
ATOM 849 C CA . VAL A 1 100 ? 8.189 -1.495 4.614 1.00 84.19 100 VAL A CA 1
ATOM 850 C C . VAL A 1 100 ? 9.415 -2.269 5.113 1.00 84.19 100 VAL A C 1
ATOM 852 O O . VAL A 1 100 ? 10.495 -1.700 5.232 1.00 84.19 100 VAL A O 1
ATOM 855 N N . ILE A 1 101 ? 9.261 -3.573 5.358 1.00 79.31 101 ILE A N 1
ATOM 856 C CA . ILE A 1 101 ? 10.304 -4.455 5.890 1.00 79.31 101 ILE A CA 1
ATOM 857 C C . ILE A 1 101 ? 10.378 -5.716 5.025 1.00 79.31 101 ILE A C 1
ATOM 859 O O . ILE A 1 101 ? 9.355 -6.305 4.675 1.00 79.31 101 ILE A O 1
ATOM 863 N N . SER A 1 102 ? 11.596 -6.145 4.690 1.00 70.75 102 SER A N 1
ATOM 864 C CA . SER A 1 102 ? 11.822 -7.393 3.959 1.00 70.75 102 SER A CA 1
ATOM 865 C C . SER A 1 102 ? 11.606 -8.601 4.872 1.00 70.75 102 SER A C 1
ATOM 867 O O . SER A 1 102 ? 12.256 -8.722 5.905 1.00 70.75 102 SER A O 1
ATOM 869 N N . GLY A 1 103 ? 10.723 -9.520 4.474 1.00 59.78 103 GLY A N 1
ATOM 870 C CA . GLY A 1 103 ? 10.621 -10.854 5.081 1.00 59.78 103 GLY A CA 1
ATOM 871 C C . GLY A 1 103 ? 9.969 -10.950 6.467 1.00 59.78 103 GLY A C 1
ATOM 872 O O . GLY A 1 103 ? 10.055 -12.017 7.063 1.00 59.78 103 GLY A O 1
ATOM 873 N N . CYS A 1 104 ? 9.318 -9.900 6.977 1.00 66.75 104 CYS A N 1
ATOM 874 C CA . CYS A 1 104 ? 8.640 -9.923 8.281 1.00 66.75 104 CYS A CA 1
ATOM 875 C C . CYS A 1 104 ? 7.112 -9.753 8.158 1.00 66.75 104 CYS A C 1
ATOM 877 O O . CYS A 1 104 ? 6.582 -9.459 7.088 1.00 66.75 104 CYS A O 1
ATOM 879 N N . CYS A 1 105 ? 6.418 -9.947 9.279 1.00 72.00 105 CYS A N 1
ATOM 880 C CA . CYS A 1 105 ? 4.975 -10.141 9.432 1.00 72.00 105 CYS A CA 1
ATOM 881 C C . CYS A 1 105 ? 4.119 -8.865 9.349 1.00 72.00 105 CYS A C 1
ATOM 883 O O . CYS A 1 105 ? 2.940 -8.915 9.688 1.00 72.00 105 CYS A O 1
ATOM 885 N N . GLN A 1 106 ? 4.692 -7.723 8.959 1.00 79.69 106 GLN A N 1
ATOM 886 C CA . GLN A 1 106 ? 3.927 -6.483 8.844 1.00 79.69 106 GLN A CA 1
ATOM 887 C C . GLN A 1 106 ? 3.111 -6.494 7.550 1.00 79.69 106 GLN A C 1
ATOM 889 O O . GLN A 1 106 ? 3.634 -6.824 6.479 1.00 79.69 106 GLN A O 1
ATOM 894 N N . SER A 1 107 ? 1.841 -6.108 7.636 1.00 85.56 107 SER A N 1
ATOM 895 C CA . SER A 1 107 ? 0.998 -6.017 6.446 1.00 85.56 107 SER A CA 1
ATOM 896 C C . SER A 1 107 ? 1.555 -4.956 5.490 1.00 85.56 107 SER A C 1
ATOM 898 O O . SER A 1 107 ? 2.010 -3.896 5.934 1.00 85.56 107 SER A O 1
ATOM 900 N N . PRO A 1 108 ? 1.524 -5.198 4.168 1.00 89.69 108 PRO A N 1
ATOM 901 C CA . PRO A 1 108 ? 2.000 -4.216 3.210 1.00 89.69 108 PRO A CA 1
ATOM 902 C C . PRO A 1 108 ? 1.129 -2.958 3.243 1.00 89.69 108 PRO A C 1
ATOM 904 O O . PRO A 1 108 ? -0.091 -3.005 3.443 1.00 89.69 108 PRO A O 1
ATOM 907 N N . GLU A 1 109 ? 1.766 -1.822 2.981 1.00 93.00 109 GLU A N 1
ATOM 908 C CA . GLU A 1 109 ? 1.047 -0.614 2.614 1.00 93.00 109 GLU A CA 1
ATOM 909 C C . GLU A 1 109 ? 0.678 -0.652 1.135 1.00 93.00 109 GLU A C 1
ATOM 911 O O . GLU A 1 109 ? 1.269 -1.380 0.340 1.00 93.00 109 GLU A O 1
ATOM 916 N N . TYR A 1 110 ? -0.286 0.171 0.746 1.00 95.44 110 TYR A N 1
ATOM 917 C CA . TYR A 1 110 ? -0.713 0.271 -0.640 1.00 95.44 110 TYR A CA 1
ATOM 918 C C . TYR A 1 110 ? -0.589 1.692 -1.174 1.00 95.44 110 TYR A C 1
ATOM 920 O O . TYR A 1 110 ? -0.963 2.669 -0.517 1.00 95.44 110 TYR A O 1
ATOM 928 N N . ILE A 1 111 ? -0.075 1.809 -2.396 1.00 97.06 111 ILE A N 1
ATOM 929 C CA . ILE A 1 111 ? 0.106 3.081 -3.093 1.00 97.06 111 ILE A CA 1
ATOM 930 C C . ILE A 1 111 ? -0.641 3.020 -4.421 1.00 97.06 111 ILE A C 1
ATOM 932 O O . ILE A 1 111 ? -0.447 2.117 -5.231 1.00 97.06 111 ILE A O 1
ATOM 936 N N . LEU A 1 112 ? -1.511 4.000 -4.640 1.00 97.38 112 LEU A N 1
ATOM 937 C CA . LEU A 1 112 ? -2.303 4.137 -5.850 1.00 97.38 112 LEU A CA 1
ATOM 938 C C . LEU A 1 112 ? -1.607 5.104 -6.803 1.00 97.38 112 LEU A C 1
ATOM 940 O O . LEU A 1 112 ? -1.320 6.245 -6.431 1.00 97.38 112 LEU A O 1
ATOM 944 N N . HIS A 1 113 ? -1.371 4.669 -8.034 1.00 98.00 113 HIS A N 1
ATOM 945 C CA . HIS A 1 113 ? -0.740 5.463 -9.081 1.00 98.00 113 HIS A CA 1
ATOM 946 C C . HIS A 1 113 ? -1.691 5.699 -10.246 1.00 98.00 113 HIS A C 1
ATOM 948 O O . HIS A 1 113 ? -2.505 4.850 -10.600 1.00 98.00 113 HIS A O 1
ATOM 954 N N . ASN A 1 114 ? -1.560 6.850 -10.891 1.00 97.12 114 ASN A N 1
ATOM 955 C CA . ASN A 1 114 ? -2.271 7.157 -12.117 1.00 97.12 114 ASN A CA 1
ATOM 956 C C . ASN A 1 114 ? -1.657 6.360 -13.273 1.00 97.12 114 ASN A C 1
ATOM 958 O O . ASN A 1 114 ? -0.462 6.456 -13.552 1.00 97.12 114 ASN A O 1
ATOM 962 N N . LYS A 1 115 ? -2.488 5.588 -13.975 1.00 95.69 115 LYS A N 1
ATOM 963 C CA . LYS A 1 115 ? -2.040 4.683 -15.040 1.00 95.69 115 LYS A CA 1
ATOM 964 C C . LYS A 1 115 ? -1.595 5.397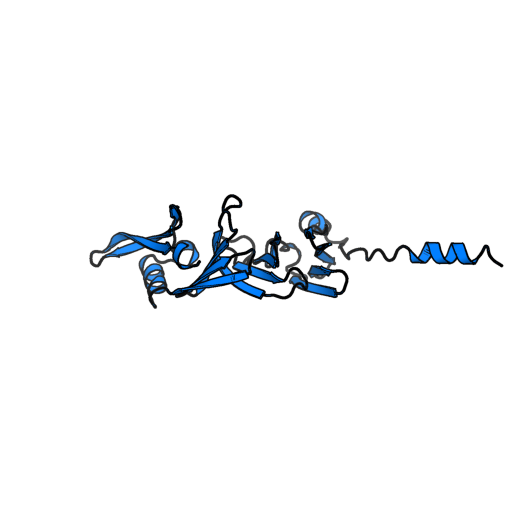 -16.315 1.00 95.69 115 LYS A C 1
ATOM 966 O O . LYS A 1 115 ? -0.913 4.805 -17.147 1.00 95.69 115 LYS A O 1
ATOM 971 N N . ASN A 1 116 ? -1.975 6.658 -16.488 1.00 95.81 116 ASN A N 1
ATOM 972 C CA . ASN A 1 116 ? -1.616 7.440 -17.664 1.00 95.81 116 ASN A CA 1
ATOM 973 C C . ASN A 1 116 ? -0.249 8.107 -17.522 1.00 95.81 116 ASN A C 1
ATOM 975 O O . ASN A 1 116 ? 0.396 8.309 -18.541 1.00 95.81 116 ASN A O 1
ATOM 979 N N . ASN A 1 117 ? 0.216 8.428 -16.311 1.00 96.19 117 ASN A N 1
ATOM 980 C CA . ASN A 1 117 ? 1.472 9.171 -16.113 1.00 96.19 117 ASN A CA 1
ATOM 981 C C . ASN A 1 117 ? 2.403 8.607 -15.016 1.00 96.19 117 ASN A C 1
ATOM 983 O O . ASN A 1 117 ? 3.493 9.135 -14.809 1.00 96.19 117 ASN A O 1
ATOM 987 N N . GLY A 1 118 ? 1.995 7.559 -14.298 1.00 96.56 118 GLY A N 1
ATOM 988 C CA . GLY A 1 118 ? 2.777 6.936 -13.227 1.00 96.56 118 GLY A CA 1
ATOM 989 C C . GLY A 1 118 ? 2.868 7.757 -11.935 1.00 96.56 118 GLY A C 1
ATOM 990 O O . GLY A 1 118 ? 3.542 7.342 -10.991 1.00 96.56 118 GLY A O 1
ATOM 991 N N . ASN A 1 119 ? 2.215 8.920 -11.851 1.00 97.44 119 ASN A N 1
ATOM 992 C CA . ASN A 1 119 ? 2.226 9.750 -10.647 1.00 97.44 119 ASN A CA 1
ATOM 993 C C . ASN A 1 119 ? 1.447 9.083 -9.515 1.00 97.44 119 ASN A C 1
ATOM 995 O O . ASN A 1 119 ? 0.408 8.469 -9.743 1.00 97.44 119 ASN A O 1
ATOM 999 N N . VAL A 1 120 ? 1.935 9.245 -8.286 1.00 97.69 120 VAL A N 1
ATOM 1000 C CA . VAL A 1 120 ? 1.206 8.820 -7.090 1.00 97.69 120 VAL A CA 1
ATOM 1001 C C . VAL A 1 120 ? -0.081 9.639 -6.997 1.00 97.69 120 VAL A C 1
ATOM 1003 O O . VAL A 1 120 ? -0.032 10.865 -6.970 1.00 97.69 120 VAL A O 1
ATOM 1006 N N . ILE A 1 121 ? -1.222 8.957 -6.936 1.00 96.81 121 ILE A N 1
ATOM 1007 C CA . ILE A 1 121 ? -2.519 9.546 -6.590 1.00 96.81 121 ILE A CA 1
ATOM 1008 C C . ILE A 1 121 ? -2.625 9.623 -5.068 1.00 96.81 121 ILE A C 1
ATOM 1010 O O . ILE A 1 121 ? -2.934 10.674 -4.507 1.00 96.81 121 ILE A O 1
ATOM 1014 N N . LYS A 1 122 ? -2.365 8.502 -4.379 1.00 96.25 122 LYS A N 1
ATOM 1015 C CA . LYS A 1 122 ? -2.489 8.429 -2.921 1.00 96.25 122 LYS A CA 1
ATOM 1016 C C . LYS A 1 122 ? -1.665 7.293 -2.322 1.00 96.25 122 LYS A C 1
ATOM 1018 O O . LYS A 1 122 ? -1.603 6.205 -2.879 1.00 96.25 122 LYS A O 1
ATOM 1023 N N . LYS A 1 123 ? -1.106 7.531 -1.134 1.00 95.56 123 LYS A N 1
ATOM 1024 C CA . LYS A 1 123 ? -0.649 6.477 -0.216 1.00 95.56 123 LYS A CA 1
ATOM 1025 C C . LYS A 1 123 ? -1.825 6.082 0.678 1.00 95.56 123 LYS A C 1
ATOM 1027 O O . LYS A 1 123 ? -2.285 6.911 1.467 1.00 95.56 123 LYS A O 1
ATOM 1032 N N . LEU A 1 124 ? -2.335 4.868 0.509 1.00 94.94 124 LEU A N 1
ATOM 1033 C CA . LEU A 1 124 ? -3.553 4.384 1.162 1.00 94.94 124 LEU A CA 1
ATOM 1034 C C . LEU A 1 124 ? -3.287 3.888 2.591 1.00 94.94 124 LEU A C 1
ATOM 1036 O O . LEU A 1 124 ? -4.177 3.973 3.432 1.00 94.94 124 LEU A O 1
ATOM 1040 N N . GLY A 1 125 ? -2.055 3.476 2.893 1.00 92.94 125 GLY A N 1
ATOM 1041 C CA . GLY A 1 125 ? -1.673 2.925 4.194 1.00 92.94 125 GLY A CA 1
ATOM 1042 C C . GLY A 1 125 ? -1.834 1.410 4.239 1.00 92.94 125 GLY A C 1
ATOM 1043 O O . GLY A 1 125 ? -1.899 0.759 3.193 1.00 92.94 125 GLY A O 1
ATOM 1044 N N . THR A 1 126 ? -1.870 0.869 5.450 1.00 92.25 126 THR A N 1
ATOM 1045 C CA . THR A 1 126 ? -1.846 -0.569 5.717 1.00 92.25 126 THR A CA 1
ATOM 1046 C C . THR A 1 126 ? -3.157 -1.223 5.317 1.00 92.25 126 THR A C 1
ATOM 1048 O O . THR A 1 126 ? -4.229 -0.718 5.647 1.00 92.25 126 THR A O 1
ATOM 1051 N N . ILE A 1 127 ? -3.101 -2.343 4.603 1.00 92.06 127 ILE A N 1
ATOM 1052 C CA . ILE A 1 127 ? -4.310 -3.075 4.216 1.00 92.06 127 ILE A CA 1
ATOM 1053 C C . ILE A 1 127 ? -5.066 -3.623 5.428 1.00 92.06 127 ILE A C 1
ATOM 1055 O O . ILE A 1 127 ? -4.479 -4.181 6.345 1.00 92.06 127 ILE A O 1
ATOM 1059 N N . LEU A 1 128 ? -6.389 -3.485 5.393 1.00 91.75 128 LEU A N 1
ATOM 1060 C CA . LEU A 1 128 ? -7.307 -4.210 6.271 1.00 91.75 128 LEU A CA 1
ATOM 1061 C C . LEU A 1 128 ? -8.054 -5.275 5.473 1.00 91.75 128 LEU A C 1
ATOM 1063 O O . LEU A 1 128 ? -8.128 -6.432 5.862 1.00 91.75 128 LEU A O 1
ATOM 1067 N N . TYR A 1 129 ? -8.610 -4.885 4.329 1.00 89.31 129 TYR A N 1
ATOM 1068 C CA . TYR A 1 129 ? -9.407 -5.779 3.504 1.00 89.31 129 TYR A CA 1
ATOM 1069 C C . TYR A 1 129 ? -9.331 -5.351 2.050 1.00 89.31 129 TYR A C 1
ATOM 1071 O O . TYR A 1 129 ? -9.368 -4.162 1.745 1.00 89.31 129 TYR A O 1
ATOM 1079 N N . LYS A 1 130 ? -9.284 -6.312 1.137 1.00 88.62 130 LYS A N 1
ATOM 1080 C CA . LYS A 1 130 ? -9.381 -6.057 -0.297 1.00 88.62 130 LYS A CA 1
ATOM 1081 C C . LYS A 1 130 ? -10.555 -6.852 -0.831 1.00 88.62 130 LYS A C 1
ATOM 1083 O O . LYS A 1 130 ? -10.585 -8.073 -0.696 1.00 88.62 130 LYS A O 1
ATOM 1088 N N . GLY A 1 131 ? -11.535 -6.150 -1.393 1.00 81.75 131 GLY A N 1
ATOM 1089 C CA . GLY A 1 131 ? -12.687 -6.791 -2.011 1.00 81.75 131 GLY A CA 1
ATOM 1090 C C . GLY A 1 131 ? -12.224 -7.677 -3.164 1.00 81.75 131 GLY A C 1
ATOM 1091 O O . GLY A 1 131 ? -11.481 -7.220 -4.031 1.00 81.75 131 GLY A O 1
ATOM 1092 N N . GLN A 1 132 ? -12.650 -8.942 -3.167 1.00 66.00 132 GLN A N 1
ATOM 1093 C CA . GLN A 1 132 ? -12.355 -9.881 -4.248 1.00 66.00 132 GLN A CA 1
ATOM 1094 C C . GLN A 1 132 ? -12.920 -9.419 -5.603 1.00 66.00 132 GLN A C 1
ATOM 1096 O O . GLN A 1 132 ? -13.883 -8.653 -5.674 1.00 66.00 132 GLN A O 1
ATOM 1101 N N . ALA A 1 133 ? -12.363 -9.971 -6.686 1.00 51.00 133 ALA A N 1
ATOM 1102 C CA . ALA A 1 133 ? -12.736 -9.683 -8.074 1.00 51.00 133 ALA A CA 1
ATOM 1103 C C . ALA A 1 133 ? -14.227 -9.912 -8.409 1.00 51.00 133 ALA A C 1
ATOM 1105 O O . ALA A 1 133 ? -14.726 -9.345 -9.377 1.00 51.00 133 ALA A O 1
ATOM 1106 N N . ASN A 1 134 ? -14.948 -10.700 -7.603 1.00 51.31 134 ASN A N 1
ATOM 1107 C CA . ASN A 1 134 ? -16.370 -10.998 -7.802 1.00 51.31 134 ASN A CA 1
ATOM 1108 C C . ASN A 1 134 ? -17.309 -9.888 -7.293 1.00 51.31 134 ASN A C 1
ATOM 1110 O O . ASN A 1 134 ? -18.518 -9.951 -7.523 1.00 51.31 134 ASN A O 1
ATOM 1114 N N . HIS A 1 135 ? -16.797 -8.864 -6.603 1.00 59.50 135 HIS A N 1
ATOM 1115 C CA . HIS A 1 135 ? -17.600 -7.683 -6.297 1.00 59.50 135 HIS A CA 1
ATOM 1116 C C . HIS A 1 135 ? -17.742 -6.808 -7.546 1.00 59.50 135 HIS A C 1
ATOM 1118 O O . HIS A 1 135 ? -16.770 -6.558 -8.254 1.00 59.50 135 HIS A O 1
ATOM 1124 N N . LYS A 1 136 ? -18.949 -6.269 -7.782 1.00 68.00 136 LYS A N 1
ATOM 1125 C CA . LYS A 1 136 ? -19.233 -5.361 -8.915 1.00 68.00 136 LYS A CA 1
ATOM 1126 C C . LYS A 1 136 ? -18.270 -4.164 -8.997 1.00 68.00 136 LYS A C 1
ATOM 1128 O O . LYS A 1 136 ? -18.087 -3.609 -10.077 1.00 68.00 136 LYS A O 1
ATOM 1133 N N . ILE A 1 137 ? -17.680 -3.758 -7.870 1.00 76.00 137 ILE A N 1
ATOM 1134 C CA . ILE A 1 137 ? -16.719 -2.659 -7.767 1.00 76.00 137 ILE A CA 1
ATOM 1135 C C . ILE A 1 137 ? -15.513 -3.162 -6.958 1.00 76.00 137 ILE A C 1
ATOM 1137 O O . ILE A 1 137 ? -15.697 -3.518 -5.792 1.00 76.00 137 ILE A O 1
ATOM 1141 N N . PRO A 1 138 ? -14.296 -3.204 -7.530 1.00 89.62 138 PRO A N 1
ATOM 1142 C CA . PRO A 1 138 ? -13.097 -3.528 -6.776 1.00 89.62 138 PRO A CA 1
ATOM 1143 C C . PRO A 1 138 ? -12.764 -2.383 -5.819 1.00 89.62 138 PRO A C 1
ATOM 1145 O O . PRO A 1 138 ? -12.720 -1.214 -6.211 1.00 89.62 138 PRO A O 1
ATOM 1148 N N . PHE A 1 139 ? -12.504 -2.719 -4.561 1.00 92.19 139 PHE A N 1
ATOM 1149 C CA . PHE A 1 139 ? -12.189 -1.739 -3.530 1.00 92.19 139 PHE A CA 1
ATOM 1150 C C . PHE A 1 139 ? -11.140 -2.268 -2.558 1.00 92.19 139 PHE A C 1
ATOM 1152 O O . PHE A 1 139 ? -10.929 -3.477 -2.426 1.00 92.19 139 PHE A O 1
ATOM 1159 N N . ILE A 1 140 ? -10.519 -1.347 -1.830 1.00 93.56 140 ILE A N 1
ATOM 1160 C CA . ILE A 1 140 ? -9.626 -1.660 -0.718 1.00 93.56 140 ILE A CA 1
ATOM 1161 C C . ILE A 1 140 ? -10.013 -0.836 0.510 1.00 93.56 140 ILE A C 1
ATOM 1163 O O . ILE A 1 140 ? -10.297 0.361 0.414 1.00 93.56 140 ILE A O 1
ATOM 1167 N N . LEU A 1 141 ? -10.031 -1.499 1.662 1.00 94.12 141 LEU A N 1
ATOM 1168 C CA . LEU A 1 141 ? -10.010 -0.875 2.972 1.00 94.12 141 LEU A CA 1
ATOM 1169 C C . LEU A 1 141 ? -8.581 -0.837 3.494 1.00 94.12 141 LEU A C 1
ATOM 1171 O O . LEU A 1 141 ? -7.920 -1.875 3.584 1.00 94.12 141 LEU A O 1
ATOM 1175 N N . THR A 1 142 ? -8.140 0.343 3.906 1.00 95.00 142 THR A N 1
ATOM 1176 C CA . THR A 1 142 ? -6.823 0.532 4.512 1.00 95.00 142 THR A CA 1
ATOM 1177 C C . THR A 1 142 ? -6.915 1.349 5.793 1.00 95.00 142 THR A C 1
ATOM 1179 O O . THR A 1 142 ? -7.741 2.252 5.919 1.00 95.00 142 THR A O 1
ATOM 1182 N N . LEU A 1 143 ? -6.052 1.052 6.759 1.00 94.12 143 LEU A N 1
ATOM 1183 C CA . LEU A 1 143 ? -5.849 1.867 7.946 1.00 94.12 143 LEU A CA 1
ATOM 1184 C C . LEU A 1 143 ? -4.801 2.935 7.624 1.00 94.12 143 LEU A C 1
ATOM 1186 O O . LEU A 1 143 ? -3.624 2.629 7.433 1.00 94.12 143 LEU A O 1
ATOM 1190 N N . LYS A 1 144 ? -5.221 4.202 7.543 1.00 91.12 144 LYS A N 1
ATOM 1191 C CA . LYS A 1 144 ? -4.299 5.311 7.255 1.00 91.12 144 LYS A CA 1
ATOM 1192 C C . LYS A 1 144 ? -3.617 5.840 8.515 1.00 91.12 144 LYS A C 1
ATOM 1194 O O . LYS A 1 144 ? -2.470 6.287 8.455 1.00 91.12 144 LYS A O 1
ATOM 1199 N N . SER A 1 145 ? -4.355 5.850 9.618 1.00 90.81 145 SER A N 1
ATOM 1200 C CA . SER A 1 145 ? -3.916 6.262 10.949 1.00 90.81 145 SER A CA 1
ATOM 1201 C C . SER A 1 145 ? -4.742 5.526 12.002 1.00 90.81 145 SER A C 1
ATOM 1203 O O . SER A 1 145 ? -5.765 4.921 11.682 1.00 90.81 145 SER A O 1
ATOM 1205 N N . LEU A 1 146 ? -4.367 5.658 13.276 1.00 91.25 146 LEU A N 1
ATOM 1206 C CA . LEU A 1 146 ? -5.097 5.066 14.406 1.00 91.25 146 LEU A CA 1
ATOM 1207 C C . LEU A 1 146 ? -6.549 5.558 14.555 1.00 91.25 146 LEU A C 1
ATOM 1209 O O . LEU A 1 146 ? -7.324 5.011 15.335 1.00 91.25 146 LEU A O 1
ATOM 1213 N N . THR A 1 147 ? -6.936 6.581 13.793 1.00 93.25 147 THR A N 1
ATOM 1214 C CA . THR A 1 147 ? -8.262 7.198 13.839 1.00 93.25 147 THR A CA 1
ATOM 1215 C C . THR A 1 147 ? -8.987 7.191 12.501 1.00 93.25 147 THR A C 1
ATOM 1217 O O . THR A 1 147 ? -10.102 7.705 12.433 1.00 93.25 147 THR A O 1
ATOM 1220 N N . CYS A 1 148 ? -8.398 6.649 11.431 1.00 93.25 148 CYS A N 1
ATOM 1221 C CA . CYS A 1 148 ? -8.965 6.788 10.095 1.00 93.25 148 CYS A CA 1
ATOM 1222 C C . CYS A 1 148 ? -8.760 5.545 9.229 1.00 93.25 148 CYS A C 1
ATOM 1224 O O . CYS A 1 148 ? -7.630 5.154 8.922 1.00 93.25 148 CYS A O 1
ATOM 1226 N N . ILE A 1 149 ? -9.882 4.976 8.790 1.00 94.69 149 ILE A N 1
ATOM 1227 C CA . ILE A 1 149 ? -9.946 3.921 7.783 1.00 94.69 149 ILE A CA 1
ATOM 1228 C C . ILE A 1 149 ? -10.375 4.548 6.458 1.00 94.69 149 ILE A C 1
ATOM 1230 O O . ILE A 1 149 ? -11.342 5.310 6.404 1.00 94.69 149 ILE A O 1
ATOM 1234 N N . PHE A 1 150 ? -9.663 4.227 5.384 1.00 95.12 150 PHE A N 1
ATOM 1235 C CA . PHE A 1 150 ? -10.044 4.602 4.030 1.00 95.12 150 PHE A CA 1
ATOM 1236 C C . PHE A 1 150 ? -10.807 3.461 3.381 1.00 95.12 150 PHE A C 1
ATOM 1238 O O . PHE A 1 150 ? -10.355 2.321 3.410 1.00 95.12 150 PHE A O 1
ATOM 1245 N N . TYR A 1 151 ? -11.915 3.791 2.730 1.00 94.00 151 TYR A N 1
ATOM 1246 C CA . TYR A 1 151 ? -12.487 2.986 1.660 1.00 94.00 151 TYR A CA 1
ATOM 1247 C C . TYR A 1 151 ? -12.102 3.620 0.333 1.00 94.00 151 TYR A C 1
ATOM 1249 O O . TYR A 1 151 ? -12.416 4.785 0.100 1.00 94.00 151 TYR A O 1
ATOM 1257 N N . THR A 1 152 ? -11.431 2.866 -0.531 1.00 94.56 152 THR A N 1
ATOM 1258 C CA . THR A 1 152 ? -11.027 3.343 -1.856 1.00 94.56 152 THR A CA 1
ATOM 1259 C C . THR A 1 152 ? -11.654 2.475 -2.933 1.00 94.56 152 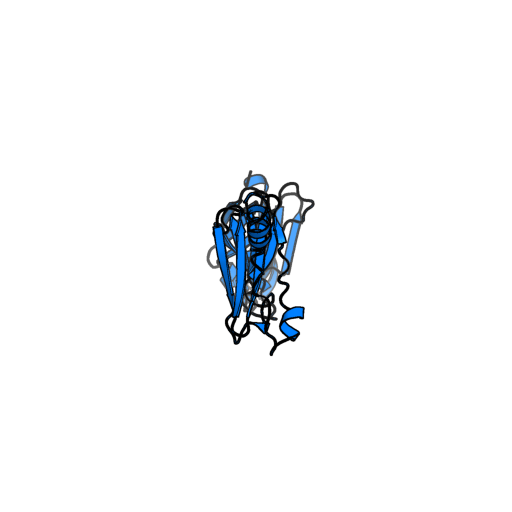THR A C 1
ATOM 1261 O O . THR A 1 152 ? -11.355 1.284 -3.006 1.00 94.56 152 THR A O 1
ATOM 1264 N N . ASP A 1 153 ? -12.482 3.076 -3.787 1.00 93.19 153 ASP A N 1
ATOM 1265 C CA . ASP A 1 153 ? -12.913 2.467 -5.048 1.00 93.19 153 ASP A CA 1
ATOM 1266 C C . ASP A 1 153 ? -11.732 2.505 -6.024 1.00 93.19 153 ASP A C 1
ATOM 1268 O O . ASP A 1 153 ? -11.247 3.575 -6.399 1.00 93.19 153 ASP A O 1
ATOM 1272 N N . LEU A 1 154 ? -11.250 1.332 -6.428 1.00 93.25 154 LEU A N 1
ATOM 1273 C CA . LEU A 1 154 ? -10.038 1.201 -7.235 1.00 93.25 154 LEU A CA 1
ATOM 1274 C C . LEU A 1 154 ? -10.279 1.516 -8.716 1.00 93.25 154 LEU A C 1
ATOM 1276 O O . LEU A 1 154 ? -9.339 1.832 -9.442 1.00 93.25 154 LEU A O 1
ATOM 1280 N N . ASN A 1 155 ? -11.531 1.504 -9.174 1.00 91.44 155 ASN A N 1
ATOM 1281 C CA . ASN A 1 155 ? -11.870 1.901 -10.534 1.00 91.44 155 ASN A CA 1
ATOM 1282 C C . ASN A 1 155 ? -11.998 3.415 -10.677 1.00 91.44 155 ASN A C 1
ATOM 1284 O O . ASN A 1 155 ? -11.562 3.951 -11.696 1.00 91.44 155 ASN A O 1
ATOM 1288 N N . THR A 1 156 ? -12.592 4.103 -9.698 1.00 92.38 156 THR A N 1
ATOM 1289 C CA . THR A 1 156 ? -12.820 5.561 -9.760 1.00 92.38 156 THR A CA 1
ATOM 1290 C C . THR A 1 156 ? -11.779 6.383 -9.004 1.00 92.38 156 THR A C 1
ATOM 1292 O O . THR A 1 156 ? -11.703 7.595 -9.196 1.00 92.38 156 THR A O 1
ATOM 1295 N N . ASN A 1 157 ? -10.957 5.738 -8.172 1.00 93.50 157 ASN A N 1
ATOM 1296 C CA . ASN A 1 157 ? -10.028 6.352 -7.219 1.00 93.50 157 ASN A CA 1
ATOM 1297 C C . ASN A 1 157 ? -10.715 7.213 -6.142 1.00 93.50 157 ASN A C 1
ATOM 1299 O O . ASN A 1 157 ? -10.034 7.970 -5.447 1.00 93.50 157 ASN A O 1
ATOM 1303 N N . LYS A 1 158 ? -12.047 7.134 -6.000 1.00 93.12 158 LYS A N 1
ATOM 1304 C CA . LYS A 1 158 ? -12.781 7.859 -4.957 1.00 93.12 158 LYS A CA 1
ATOM 1305 C C . LYS A 1 158 ? -12.458 7.264 -3.589 1.00 93.12 158 LYS A C 1
ATOM 1307 O O . LYS A 1 158 ? -12.474 6.045 -3.420 1.00 93.12 158 LYS A O 1
ATOM 1312 N N . ILE A 1 159 ? -12.190 8.139 -2.623 1.00 93.38 159 ILE A N 1
ATOM 1313 C CA . ILE A 1 159 ? -11.833 7.770 -1.252 1.00 93.38 159 ILE A CA 1
ATOM 1314 C C . ILE A 1 159 ? -12.909 8.287 -0.306 1.00 93.38 159 ILE A C 1
ATOM 1316 O O . ILE A 1 159 ? -13.249 9.467 -0.342 1.00 93.38 159 ILE A O 1
ATOM 1320 N N . ASN A 1 160 ? -13.391 7.405 0.561 1.00 93.31 160 ASN A N 1
ATOM 1321 C CA . ASN A 1 160 ? -14.291 7.727 1.656 1.00 93.31 160 ASN A CA 1
ATOM 1322 C C . ASN A 1 160 ? -13.613 7.436 2.992 1.00 93.31 160 ASN A C 1
ATOM 1324 O O . ASN A 1 160 ? -12.832 6.489 3.116 1.00 93.31 160 ASN A O 1
ATOM 1328 N N . TYR A 1 161 ? -13.910 8.269 3.985 1.00 92.31 161 TYR A N 1
ATOM 1329 C CA . TYR A 1 161 ? -13.224 8.283 5.270 1.00 92.31 161 TYR A CA 1
ATOM 1330 C C . TYR A 1 161 ? -14.141 7.763 6.370 1.00 92.31 161 TYR A C 1
ATOM 1332 O O . TYR A 1 161 ? -15.243 8.270 6.561 1.00 92.31 161 TYR A O 1
ATOM 1340 N N . PHE A 1 162 ? -13.650 6.795 7.136 1.00 91.81 162 PHE A N 1
ATOM 1341 C CA . PHE A 1 162 ? -14.310 6.290 8.331 1.00 91.81 162 PHE A CA 1
ATOM 1342 C C . PHE A 1 162 ? -13.476 6.651 9.547 1.00 91.81 162 PHE A C 1
ATOM 1344 O O . PHE A 1 162 ? -12.390 6.106 9.765 1.00 91.81 162 PHE A O 1
ATOM 1351 N N . TYR A 1 163 ? -13.984 7.599 10.329 1.00 92.88 163 TYR A N 1
ATOM 1352 C CA . TYR A 1 163 ? -13.316 8.047 11.538 1.00 92.88 163 TYR A CA 1
ATOM 1353 C C . TYR A 1 163 ? -13.641 7.122 12.703 1.00 92.88 163 TYR A C 1
ATOM 1355 O O . TYR A 1 163 ? -14.801 6.882 13.038 1.00 92.88 163 TYR A O 1
ATOM 1363 N N . LEU A 1 164 ? -12.588 6.615 13.330 1.00 93.00 164 LEU A N 1
ATOM 1364 C CA . LEU A 1 164 ? -12.678 5.870 14.572 1.00 93.00 164 LEU A CA 1
ATOM 1365 C C . LEU A 1 164 ? -12.630 6.840 15.748 1.00 93.00 164 LEU A C 1
ATOM 1367 O O . LEU A 1 164 ? -12.061 7.932 15.667 1.00 93.00 164 LEU A O 1
ATOM 1371 N N . LYS A 1 165 ? -13.194 6.421 16.882 1.00 94.06 165 LYS A N 1
ATOM 1372 C CA . LYS A 1 165 ? -13.088 7.196 18.116 1.00 94.06 165 LYS A CA 1
ATOM 1373 C C . LYS A 1 165 ? -11.608 7.371 18.482 1.00 94.06 165 LYS A C 1
ATOM 1375 O O . LYS A 1 165 ? -10.874 6.390 18.587 1.00 94.06 165 LYS A O 1
ATOM 1380 N N . LYS A 1 166 ? -11.185 8.618 18.708 1.00 94.38 166 LYS A N 1
ATOM 1381 C CA . LYS A 1 166 ? -9.814 8.952 19.128 1.00 94.38 166 LYS A CA 1
ATOM 1382 C C . LYS A 1 166 ? -9.412 8.143 20.369 1.00 94.38 166 LYS A C 1
ATOM 1384 O O . LYS A 1 166 ? -10.205 8.035 21.306 1.00 94.38 166 LYS A O 1
ATOM 1389 N N . GLY A 1 167 ? -8.202 7.583 20.377 1.00 92.69 167 GLY A N 1
ATOM 1390 C CA . GLY A 1 167 ? -7.691 6.780 21.492 1.00 92.69 167 GLY A CA 1
ATOM 1391 C C . GLY A 1 167 ? -8.207 5.336 21.527 1.00 92.69 167 GLY A C 1
ATOM 1392 O O . GLY A 1 167 ? -7.814 4.572 22.408 1.00 92.69 167 GLY A O 1
ATOM 1393 N N . MET A 1 168 ? -9.133 4.950 20.637 1.00 93.56 168 MET A N 1
ATOM 1394 C CA . MET A 1 168 ? -9.734 3.617 20.673 1.00 93.56 168 MET A CA 1
ATOM 1395 C C . MET A 1 168 ? -8.723 2.533 20.310 1.00 93.56 168 MET A C 1
ATOM 1397 O O . MET A 1 168 ? -8.610 1.557 21.050 1.00 93.56 168 MET A O 1
ATOM 1401 N N . LEU A 1 169 ? -8.009 2.695 19.192 1.00 93.69 169 LEU A N 1
ATOM 1402 C CA . LEU A 1 169 ? -7.041 1.700 18.735 1.00 93.69 169 LEU A CA 1
ATOM 1403 C C . LEU A 1 169 ? -5.820 1.658 19.654 1.00 93.69 169 LEU A C 1
ATOM 1405 O O . LEU A 1 169 ? -5.394 0.570 20.021 1.00 93.69 169 LEU A O 1
ATOM 1409 N N . GLU A 1 170 ? -5.342 2.811 20.127 1.00 93.88 170 GLU A N 1
ATOM 1410 C CA . GLU A 1 170 ? -4.271 2.905 21.125 1.00 93.88 170 GLU A CA 1
ATOM 1411 C C . GLU A 1 170 ? -4.620 2.106 22.383 1.00 93.88 170 GLU A C 1
ATOM 1413 O O . GLU A 1 170 ? -3.827 1.300 22.867 1.00 93.88 170 GLU A O 1
ATOM 1418 N N . LYS A 1 171 ? -5.843 2.283 22.897 1.00 93.06 171 LYS A N 1
ATOM 1419 C CA . LYS A 1 171 ? -6.313 1.547 24.070 1.00 93.06 171 LYS A CA 1
ATOM 1420 C C . LYS A 1 171 ? -6.355 0.043 23.814 1.00 93.06 171 LYS A C 1
ATOM 1422 O O . LYS A 1 171 ? -5.969 -0.717 24.696 1.00 93.06 171 LYS A O 1
ATOM 1427 N N . ILE A 1 172 ? -6.835 -0.386 22.648 1.00 92.94 172 ILE A N 1
ATOM 1428 C CA . ILE A 1 172 ? -6.884 -1.811 22.289 1.00 92.94 172 ILE A CA 1
ATOM 1429 C C . ILE A 1 172 ? -5.468 -2.385 22.225 1.00 92.94 172 ILE A C 1
ATOM 1431 O O . ILE A 1 172 ? -5.223 -3.444 22.798 1.00 92.94 172 ILE A O 1
ATOM 1435 N N . MET A 1 173 ? -4.533 -1.672 21.594 1.00 92.38 173 MET A N 1
ATOM 1436 C CA . MET A 1 173 ? -3.139 -2.098 21.503 1.00 92.38 173 MET A CA 1
ATOM 1437 C C . MET A 1 173 ? -2.500 -2.237 22.885 1.00 92.38 173 MET A C 1
ATOM 1439 O O . MET A 1 173 ? -1.940 -3.285 23.186 1.00 92.38 173 MET A O 1
ATOM 1443 N N . LEU A 1 174 ? -2.658 -1.233 23.755 1.00 92.25 174 LEU A N 1
ATOM 1444 C CA . LEU A 1 174 ? -2.126 -1.260 25.122 1.00 92.25 174 LEU A CA 1
ATOM 1445 C C . LEU A 1 174 ? -2.736 -2.383 25.967 1.00 92.25 174 LEU A C 1
ATOM 1447 O O . LEU A 1 174 ? -2.032 -3.038 26.724 1.00 92.25 174 LEU A O 1
ATOM 1451 N N . GLN A 1 175 ? -4.043 -2.621 25.850 1.00 91.88 175 GLN A N 1
ATOM 1452 C CA . GLN A 1 175 ? -4.723 -3.661 26.625 1.00 91.88 175 GLN A CA 1
ATOM 1453 C C . GLN A 1 175 ? -4.303 -5.082 26.234 1.00 91.88 175 GLN A C 1
ATOM 1455 O O . 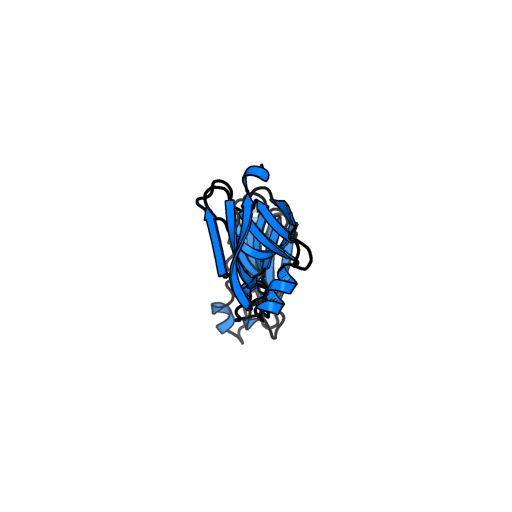GLN A 1 175 ? -4.330 -5.967 27.086 1.00 91.88 175 GLN A O 1
ATOM 1460 N N . ASN A 1 176 ? -3.956 -5.301 24.964 1.00 90.25 176 ASN A N 1
ATOM 1461 C CA . ASN A 1 176 ? -3.585 -6.614 24.436 1.00 90.25 176 ASN A CA 1
ATOM 1462 C C . ASN A 1 176 ? -2.068 -6.770 24.217 1.00 90.25 176 ASN A C 1
ATOM 1464 O O . ASN A 1 176 ? -1.634 -7.796 23.703 1.00 90.25 176 ASN A O 1
ATOM 1468 N N . ASN A 1 177 ? -1.258 -5.771 24.589 1.00 90.19 177 ASN A N 1
ATOM 1469 C CA . ASN A 1 177 ? 0.181 -5.712 24.304 1.00 90.19 177 ASN A CA 1
ATOM 1470 C C . ASN A 1 177 ? 0.518 -5.889 22.808 1.00 90.19 177 ASN A C 1
ATOM 1472 O O . ASN A 1 177 ? 1.510 -6.522 22.446 1.00 90.19 177 ASN A O 1
ATOM 1476 N N . TYR A 1 178 ? -0.307 -5.332 21.918 1.00 89.94 178 TYR A N 1
ATOM 1477 C CA . TYR A 1 178 ? -0.045 -5.370 20.481 1.00 89.94 178 TYR A CA 1
ATOM 1478 C C . TYR A 1 178 ? 1.007 -4.332 20.088 1.00 89.94 178 TYR A C 1
ATOM 1480 O O . TYR A 1 178 ? 0.833 -3.136 20.314 1.00 89.94 178 TYR A O 1
ATOM 1488 N N . LEU A 1 179 ? 2.072 -4.798 19.433 1.00 85.06 179 LEU A N 1
ATOM 1489 C CA . LEU A 1 179 ? 3.156 -3.951 18.920 1.00 85.06 179 LEU A CA 1
ATOM 1490 C C . LEU A 1 179 ? 2.850 -3.331 17.547 1.00 85.06 179 LEU A C 1
ATOM 1492 O O . LEU A 1 179 ? 3.500 -2.369 17.150 1.00 85.06 179 LEU A O 1
ATOM 1496 N N . SER A 1 180 ? 1.868 -3.870 16.820 1.00 84.19 180 SER A N 1
ATOM 1497 C CA . SER A 1 180 ? 1.440 -3.383 15.506 1.00 84.19 180 SER A CA 1
ATOM 1498 C C . SER A 1 180 ? -0.079 -3.327 15.429 1.00 84.19 180 SER A C 1
ATOM 1500 O O . SER A 1 180 ? -0.784 -4.152 16.014 1.00 84.19 180 SER A O 1
ATOM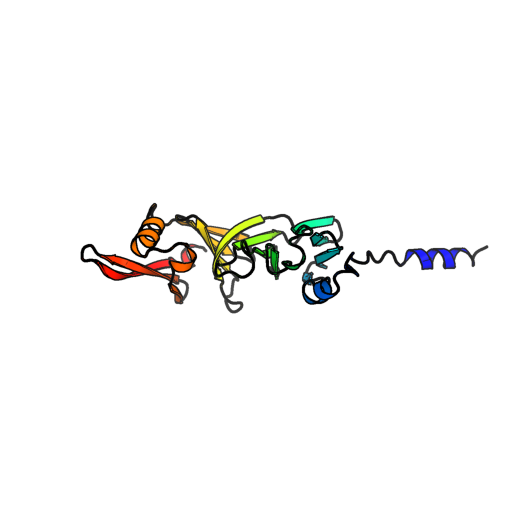 1502 N N . THR A 1 181 ? -0.577 -2.372 14.649 1.00 85.94 181 THR A N 1
ATOM 1503 C CA . THR A 1 181 ? -1.993 -2.262 14.296 1.00 85.94 181 THR A CA 1
ATOM 1504 C C . THR A 1 181 ? -2.508 -3.450 13.489 1.00 85.94 181 THR A C 1
ATOM 1506 O O . THR A 1 181 ? -3.709 -3.700 13.496 1.00 85.94 181 THR A O 1
ATOM 1509 N N . ASP A 1 182 ? -1.613 -4.198 12.837 1.00 83.94 182 ASP A N 1
ATOM 1510 C CA . ASP A 1 182 ? -1.953 -5.416 12.088 1.00 83.94 182 ASP A CA 1
ATOM 1511 C C . ASP A 1 182 ? -2.610 -6.477 12.974 1.00 83.94 182 ASP A C 1
ATOM 1513 O O . ASP A 1 182 ? -3.466 -7.228 12.521 1.00 83.94 182 ASP A O 1
ATOM 1517 N N . ASN A 1 183 ? -2.257 -6.488 14.259 1.00 87.00 183 ASN A N 1
ATOM 1518 C CA . ASN A 1 183 ? -2.731 -7.483 15.216 1.00 87.00 183 ASN A CA 1
ATOM 1519 C C . ASN A 1 183 ? -4.046 -7.076 15.896 1.00 87.00 183 ASN A C 1
ATOM 1521 O O . ASN A 1 183 ? -4.541 -7.802 16.747 1.00 87.00 183 ASN A O 1
ATOM 1525 N N . ILE A 1 184 ? -4.601 -5.900 15.578 1.00 91.56 184 ILE A N 1
ATOM 1526 C CA . ILE A 1 184 ? -5.827 -5.410 16.226 1.00 91.56 184 ILE A CA 1
ATOM 1527 C C . ILE A 1 184 ? -7.053 -6.198 15.762 1.00 91.56 184 ILE A C 1
ATOM 1529 O O . ILE A 1 184 ? -7.969 -6.428 16.555 1.00 91.56 184 ILE A O 1
ATOM 1533 N N . PHE A 1 185 ? -7.109 -6.526 14.470 1.00 92.25 185 PHE A N 1
ATOM 1534 C CA . PHE A 1 185 ? -8.293 -7.099 13.844 1.00 92.25 185 PHE A CA 1
ATOM 1535 C C . PHE A 1 185 ? -8.076 -8.574 13.521 1.00 92.25 185 PHE A C 1
ATOM 1537 O O . PHE A 1 185 ? -7.562 -8.916 12.462 1.00 92.25 185 PHE A O 1
ATOM 1544 N N . ASP A 1 186 ? -8.532 -9.452 14.413 1.00 84.56 186 ASP A N 1
ATOM 1545 C CA . ASP A 1 186 ? -8.338 -10.904 14.280 1.00 84.56 186 ASP A CA 1
ATOM 1546 C C . ASP A 1 186 ? -9.123 -11.503 13.107 1.00 84.56 186 ASP A C 1
ATOM 1548 O O . ASP A 1 186 ? -8.820 -12.585 12.606 1.00 84.56 186 ASP A O 1
ATOM 1552 N N . LYS A 1 187 ? -10.215 -10.838 12.718 1.00 89.69 187 LYS A N 1
ATOM 1553 C CA . LYS A 1 187 ? -11.086 -11.289 11.638 1.00 89.69 187 LYS A CA 1
ATOM 1554 C C . LYS A 1 187 ? -11.756 -10.105 10.969 1.00 89.69 187 LYS A C 1
ATOM 1556 O O . LYS A 1 187 ? -12.265 -9.208 11.643 1.00 89.69 187 LYS A O 1
ATOM 1561 N N . ILE A 1 188 ? -11.814 -10.145 9.645 1.00 90.81 188 ILE A N 1
ATOM 1562 C CA . ILE A 1 188 ? -12.555 -9.182 8.840 1.00 90.81 188 ILE A CA 1
ATOM 1563 C C . ILE A 1 188 ? -13.472 -9.960 7.909 1.00 90.81 188 ILE A C 1
ATOM 1565 O O . ILE A 1 188 ? -13.018 -10.821 7.160 1.00 90.81 188 ILE A O 1
ATOM 1569 N N . GLU A 1 189 ? -14.765 -9.669 7.979 1.00 90.88 189 GLU A N 1
ATOM 1570 C CA . GLU A 1 189 ? -15.775 -10.314 7.146 1.00 90.88 189 GLU A CA 1
ATOM 1571 C C . GLU A 1 189 ? -16.599 -9.285 6.394 1.00 90.88 189 GLU A C 1
ATOM 1573 O O . GLU A 1 189 ? -16.868 -8.190 6.890 1.00 90.88 189 GLU A O 1
ATOM 1578 N N . MET A 1 190 ? -17.062 -9.679 5.215 1.00 86.88 190 MET A N 1
ATOM 1579 C CA . MET A 1 190 ? -18.093 -8.959 4.493 1.00 86.88 190 MET A CA 1
ATOM 1580 C C . MET A 1 190 ? -19.414 -9.704 4.655 1.00 86.88 190 MET A C 1
ATOM 1582 O O . MET A 1 190 ? -19.545 -10.854 4.244 1.00 86.88 190 MET A O 1
ATOM 1586 N N . GLN A 1 191 ? -20.391 -9.043 5.266 1.00 87.69 191 GLN A N 1
ATOM 1587 C CA . GLN A 1 191 ? -21.745 -9.550 5.445 1.00 87.69 191 GLN A CA 1
ATOM 1588 C C . GLN A 1 191 ? -22.682 -8.613 4.685 1.00 87.69 191 GLN A C 1
ATOM 1590 O O . GLN A 1 191 ? -22.954 -7.487 5.110 1.00 87.69 191 GLN A O 1
ATOM 1595 N N . ASN A 1 192 ? -23.136 -9.056 3.512 1.00 84.31 192 ASN A N 1
ATOM 1596 C CA . ASN A 1 192 ? -23.814 -8.210 2.529 1.00 84.31 192 ASN A CA 1
ATOM 1597 C C . ASN A 1 192 ? -22.948 -6.980 2.180 1.00 84.31 192 ASN A C 1
ATOM 1599 O O . ASN A 1 192 ? -21.794 -7.125 1.792 1.00 84.31 192 ASN A O 1
ATOM 1603 N N . ASN A 1 193 ? -23.480 -5.766 2.345 1.00 86.75 193 ASN A N 1
ATOM 1604 C CA . ASN A 1 193 ? -22.767 -4.509 2.098 1.00 86.75 193 ASN A CA 1
ATOM 1605 C C . ASN A 1 193 ? -22.104 -3.941 3.361 1.00 86.75 193 ASN A C 1
ATOM 1607 O O . ASN A 1 193 ? -21.766 -2.763 3.385 1.00 86.75 193 ASN A O 1
ATOM 1611 N N . ILE A 1 194 ? -21.953 -4.732 4.423 1.00 90.56 194 ILE A N 1
ATOM 1612 C CA . ILE A 1 194 ? -21.333 -4.282 5.668 1.00 90.56 194 ILE A CA 1
ATOM 1613 C C . ILE A 1 194 ? -20.032 -5.045 5.864 1.00 90.56 194 ILE A C 1
ATOM 1615 O O . ILE A 1 194 ? -20.022 -6.273 5.915 1.00 90.56 194 ILE A O 1
ATOM 1619 N N . ILE A 1 195 ? -18.937 -4.308 6.011 1.00 91.81 195 ILE A N 1
ATOM 1620 C CA . ILE A 1 195 ? -17.662 -4.882 6.426 1.00 91.81 195 ILE A CA 1
ATOM 1621 C C . ILE A 1 195 ? -17.592 -4.828 7.944 1.00 91.81 195 ILE A C 1
ATOM 1623 O O . ILE A 1 195 ? -17.781 -3.771 8.552 1.00 91.81 195 ILE A O 1
ATOM 1627 N N . VAL A 1 196 ? -17.338 -5.978 8.554 1.00 94.38 196 VAL A N 1
ATOM 1628 C CA . VAL A 1 196 ? -17.284 -6.161 9.998 1.00 94.38 196 VAL A CA 1
ATOM 1629 C C . VAL A 1 196 ? -15.845 -6.467 10.391 1.00 94.38 196 VAL A C 1
ATOM 1631 O O . VAL A 1 196 ? -15.311 -7.523 10.055 1.00 94.38 196 VAL A O 1
ATOM 1634 N N . LEU A 1 197 ? -15.219 -5.531 11.103 1.00 94.69 197 LEU A N 1
ATOM 1635 C CA . LEU A 1 197 ? -13.883 -5.683 11.676 1.00 94.69 197 LEU A CA 1
ATOM 1636 C C . LEU A 1 197 ? -14.038 -6.164 13.118 1.00 94.69 197 LEU A C 1
ATOM 1638 O O . LEU A 1 197 ? -14.553 -5.427 13.964 1.00 94.69 197 LEU A O 1
ATOM 1642 N N . TYR A 1 198 ? -13.628 -7.394 13.401 1.00 95.06 198 TYR A N 1
ATOM 1643 C CA . TYR A 1 198 ? -13.681 -7.972 14.739 1.00 95.06 198 TYR A CA 1
ATOM 1644 C C . TYR A 1 198 ? -12.396 -7.658 15.494 1.00 95.06 198 TYR A C 1
ATOM 1646 O O . TYR A 1 198 ? -11.313 -7.816 14.944 1.00 95.06 198 TYR A O 1
ATOM 1654 N N . TYR A 1 199 ? -12.527 -7.251 16.753 1.00 94.38 199 TYR A N 1
ATOM 1655 C CA . TYR A 1 199 ? -11.395 -6.989 17.637 1.00 94.38 199 TYR A CA 1
ATOM 1656 C C . TYR A 1 199 ? -11.735 -7.368 19.075 1.00 94.38 199 TYR A C 1
ATOM 1658 O O . TYR A 1 199 ? -12.907 -7.522 19.446 1.00 94.38 199 TYR A O 1
ATOM 1666 N N . GLU A 1 200 ? -10.709 -7.464 19.907 1.00 93.25 200 GLU A N 1
ATOM 1667 C CA . GLU A 1 200 ? -10.844 -7.863 21.299 1.00 93.25 200 GLU A CA 1
ATOM 1668 C C . GLU A 1 200 ? -10.452 -6.760 22.275 1.00 93.25 200 GLU A C 1
ATOM 1670 O O . GLU A 1 200 ? -9.578 -5.926 22.036 1.00 93.25 200 GLU A O 1
ATOM 1675 N N . THR A 1 201 ? -11.143 -6.735 23.407 1.00 91.81 201 THR A N 1
ATOM 1676 C CA . THR A 1 201 ? -10.905 -5.788 24.495 1.00 91.81 201 THR A CA 1
ATOM 1677 C C . THR A 1 201 ? -11.186 -6.455 25.833 1.00 91.81 201 THR A C 1
ATOM 1679 O O . THR A 1 201 ? -11.791 -7.524 25.895 1.00 91.81 201 THR A O 1
ATOM 1682 N N . PHE A 1 202 ? -10.795 -5.801 26.921 1.00 88.69 202 PHE A N 1
ATOM 1683 C CA . PHE A 1 202 ? -11.073 -6.260 28.275 1.00 88.69 202 PHE A CA 1
ATOM 1684 C C . PHE A 1 202 ? -12.046 -5.317 28.976 1.00 88.69 202 PHE A C 1
ATOM 1686 O O . PHE A 1 202 ? -11.929 -4.087 28.893 1.00 88.69 202 PHE A O 1
ATOM 1693 N N . ASN A 1 203 ? -13.013 -5.893 29.690 1.00 86.44 203 ASN A N 1
ATOM 1694 C CA . ASN A 1 203 ? -13.891 -5.121 30.565 1.00 86.44 203 ASN A CA 1
ATOM 1695 C C . ASN A 1 203 ? -13.171 -4.706 31.864 1.00 86.44 203 ASN A C 1
ATOM 1697 O O . ASN A 1 203 ? -12.029 -5.086 32.117 1.00 86.44 203 ASN A O 1
ATOM 1701 N N . LYS A 1 204 ? -13.857 -3.943 32.727 1.00 83.69 204 LYS A N 1
ATOM 1702 C CA . LYS A 1 204 ? -13.300 -3.493 34.020 1.00 83.69 204 LYS A CA 1
ATOM 1703 C C . LYS A 1 204 ? -12.857 -4.647 34.935 1.00 83.69 204 LYS A C 1
ATOM 1705 O O . LYS A 1 204 ? -11.962 -4.455 35.743 1.00 83.69 204 LYS A O 1
ATOM 1710 N N . LYS A 1 205 ? -13.457 -5.833 34.788 1.00 88.25 205 LYS A N 1
ATOM 1711 C CA . LYS A 1 205 ? -13.130 -7.057 35.537 1.00 88.25 205 LYS A CA 1
ATOM 1712 C C . LYS A 1 205 ? -12.058 -7.917 34.842 1.00 88.25 205 LYS A C 1
ATOM 1714 O O . LYS A 1 205 ? -11.872 -9.066 35.213 1.00 88.25 205 LYS A O 1
ATOM 1719 N N . LYS A 1 206 ? -11.372 -7.384 33.820 1.00 86.06 206 LYS A N 1
ATOM 1720 C CA . LYS A 1 206 ? -10.370 -8.085 32.995 1.00 86.06 206 LYS A CA 1
ATOM 1721 C C . LYS A 1 206 ? -10.890 -9.333 32.263 1.00 86.06 206 LYS A C 1
ATOM 1723 O O . LYS A 1 206 ? -10.101 -10.176 31.852 1.00 86.06 206 LYS A O 1
ATOM 1728 N N . HIS A 1 207 ? -12.195 -9.440 32.018 1.00 89.50 207 HIS A N 1
ATOM 1729 C CA . HIS A 1 207 ? -12.721 -10.473 31.124 1.00 89.50 207 HIS A CA 1
ATOM 1730 C C . HIS A 1 207 ? -12.627 -10.022 29.667 1.00 89.50 207 HIS A C 1
ATOM 1732 O O . HIS A 1 207 ? -12.986 -8.883 29.340 1.00 89.50 207 HIS A O 1
ATOM 1738 N N . ARG A 1 208 ? -12.169 -10.938 28.808 1.00 90.31 208 ARG A N 1
ATOM 1739 C CA . ARG A 1 208 ? -12.065 -10.758 27.356 1.00 90.31 208 ARG A CA 1
ATOM 1740 C C . ARG A 1 208 ? -13.457 -10.568 26.750 1.00 90.31 208 ARG A C 1
ATOM 1742 O O . ARG A 1 208 ? -14.409 -11.256 27.112 1.00 90.31 208 ARG A O 1
ATOM 1749 N N . GLN A 1 209 ? -13.580 -9.612 25.841 1.00 92.94 209 GLN A N 1
ATOM 1750 C CA . GLN A 1 209 ? -14.804 -9.277 25.124 1.00 92.94 209 GLN A CA 1
ATOM 1751 C C . GLN A 1 209 ? -14.491 -9.088 23.647 1.00 92.94 209 GLN A C 1
ATOM 1753 O O . GLN A 1 209 ? -13.608 -8.306 23.292 1.00 92.94 209 GLN A O 1
ATOM 1758 N N . ARG A 1 210 ? -15.278 -9.734 22.789 1.00 93.38 210 ARG A N 1
ATOM 1759 C CA . ARG A 1 210 ? -15.226 -9.506 21.348 1.00 93.38 210 ARG A CA 1
ATOM 1760 C C . ARG A 1 210 ? -16.146 -8.351 20.972 1.00 93.38 210 ARG A C 1
ATOM 1762 O O . ARG A 1 210 ? -17.303 -8.311 21.388 1.00 93.38 210 ARG A O 1
ATOM 1769 N N . LYS A 1 211 ? -15.634 -7.408 20.191 1.00 94.75 211 LYS A N 1
ATOM 1770 C CA . LYS A 1 211 ? -16.371 -6.250 19.678 1.00 94.75 211 LYS A CA 1
ATOM 1771 C C . LYS A 1 211 ? -16.184 -6.127 18.174 1.00 94.75 211 LYS A C 1
ATOM 1773 O O . LYS A 1 211 ? -15.399 -6.853 17.568 1.00 94.75 211 LYS A O 1
ATOM 1778 N N . THR A 1 212 ? -16.969 -5.239 17.569 1.00 94.62 212 THR A N 1
ATOM 1779 C CA . THR A 1 212 ? -16.962 -5.033 16.121 1.00 94.62 212 THR A CA 1
ATOM 1780 C C . THR A 1 212 ? -16.960 -3.557 15.762 1.00 94.62 212 THR A C 1
ATOM 1782 O O . THR A 1 212 ? -17.570 -2.739 16.452 1.00 94.62 212 THR A O 1
ATOM 1785 N N . ILE A 1 213 ? -16.289 -3.231 14.661 1.00 93.81 213 ILE A N 1
ATOM 1786 C CA . ILE A 1 213 ? -16.476 -1.989 13.911 1.00 93.81 213 ILE A CA 1
ATOM 1787 C C . ILE A 1 213 ? -17.207 -2.375 12.631 1.00 93.81 213 ILE A C 1
ATOM 1789 O O . ILE A 1 213 ? -16.781 -3.293 11.933 1.00 93.81 213 ILE A O 1
ATOM 1793 N N . LYS A 1 214 ? -18.314 -1.696 12.331 1.00 93.38 214 LYS A N 1
ATOM 1794 C CA . LYS A 1 214 ? -19.121 -1.959 11.136 1.00 93.38 214 LYS A CA 1
ATOM 1795 C C . LYS A 1 214 ? -19.002 -0.791 10.168 1.00 93.38 214 LYS A C 1
ATOM 1797 O O . LYS A 1 214 ? -19.268 0.347 10.546 1.00 93.38 214 LYS A O 1
ATOM 1802 N N . ILE A 1 215 ? -18.631 -1.088 8.931 1.00 91.06 215 ILE A N 1
ATOM 1803 C CA . ILE A 1 215 ? -18.525 -0.128 7.834 1.00 91.06 215 ILE A CA 1
ATOM 1804 C C . ILE A 1 215 ? -19.609 -0.481 6.819 1.00 91.06 215 ILE A C 1
ATOM 1806 O O . ILE A 1 215 ? -19.526 -1.512 6.159 1.00 91.06 215 ILE A O 1
ATOM 1810 N N . ASP A 1 216 ? -20.640 0.356 6.725 1.00 89.81 216 ASP A N 1
ATOM 1811 C CA . ASP A 1 216 ? -21.753 0.167 5.791 1.00 89.81 216 ASP A CA 1
ATOM 1812 C C . ASP A 1 216 ? -21.436 0.814 4.439 1.00 89.81 216 ASP A C 1
ATOM 1814 O O . ASP A 1 216 ? -21.418 2.040 4.308 1.00 89.81 216 ASP A O 1
ATOM 1818 N N . LEU A 1 217 ? -21.203 -0.023 3.428 1.00 83.69 217 LEU A N 1
ATOM 1819 C CA . LEU A 1 217 ? -20.865 0.399 2.074 1.00 83.69 217 LEU A CA 1
ATOM 1820 C C . LEU A 1 217 ? -22.044 1.052 1.341 1.00 83.69 217 LEU A C 1
ATOM 1822 O O . LEU A 1 217 ? -21.818 1.771 0.374 1.00 83.69 217 LEU A O 1
ATOM 1826 N N . LYS A 1 218 ? -23.298 0.866 1.782 1.00 82.12 218 LYS A N 1
ATOM 1827 C CA . LYS A 1 218 ? -24.440 1.568 1.163 1.00 82.12 218 LYS A CA 1
ATOM 1828 C C . LYS A 1 218 ? -24.415 3.067 1.430 1.00 82.12 218 LYS A C 1
ATOM 1830 O O . LYS A 1 218 ? -24.934 3.822 0.626 1.00 82.12 218 LYS A O 1
ATOM 1835 N N . LYS A 1 219 ? -23.789 3.499 2.527 1.00 78.94 219 LYS A N 1
ATOM 1836 C CA . LYS A 1 219 ? -23.642 4.923 2.871 1.00 78.94 219 LYS A CA 1
ATOM 1837 C C . LYS A 1 219 ? -22.546 5.631 2.068 1.00 78.94 219 LYS A C 1
ATOM 1839 O O . LYS A 1 219 ? -22.272 6.798 2.317 1.00 78.94 219 LYS A O 1
ATOM 1844 N N . ILE A 1 220 ? -21.881 4.905 1.170 1.00 73.69 220 ILE A N 1
ATOM 1845 C CA . ILE A 1 220 ? -20.752 5.377 0.365 1.00 73.69 220 ILE A CA 1
ATOM 1846 C C . ILE A 1 220 ? -21.192 5.751 -1.066 1.00 73.69 220 ILE A C 1
ATOM 1848 O O . ILE A 1 220 ? -20.428 6.385 -1.798 1.00 73.69 220 ILE A O 1
ATOM 1852 N N . HIS A 1 221 ? -22.414 5.371 -1.458 1.00 54.59 221 HIS A N 1
ATOM 1853 C CA . HIS A 1 221 ? -22.985 5.590 -2.787 1.00 54.59 221 HIS A CA 1
ATOM 1854 C C . HIS A 1 221 ? -24.061 6.669 -2.787 1.00 54.59 221 HIS A C 1
ATOM 1856 O O . HIS A 1 221 ? -24.900 6.657 -1.861 1.00 54.59 221 HIS A O 1
#